Protein AF-0000000082583769 (afdb_homodimer)

Solvent-accessible surface area (backbone atoms only — not comparable to full-atom values): 10609 Å² total; per-residue (Å²): 116,65,61,57,50,49,48,50,45,49,51,47,48,51,44,46,49,42,30,69,73,71,47,81,57,63,68,52,51,56,50,47,49,48,48,44,57,62,54,60,38,69,57,45,39,48,48,20,24,52,54,12,24,57,55,8,22,55,48,17,25,48,55,26,45,52,43,35,51,75,72,62,53,55,69,70,56,46,33,66,36,47,66,50,59,68,66,57,52,52,51,49,51,52,51,53,55,56,58,71,74,106,117,63,62,59,50,49,48,49,44,49,51,48,46,52,45,46,50,43,33,68,70,65,49,81,58,62,67,52,52,56,50,47,49,48,46,44,59,60,53,56,42,68,56,44,39,46,49,19,25,52,54,11,24,57,53,8,22,54,49,18,25,49,56,24,44,52,44,35,50,74,71,62,53,56,69,71,56,47,33,64,35,46,64,50,59,66,67,59,53,51,51,50,50,52,53,54,53,56,58,71,73,109

Secondary structure (DSSP, 8-state):
-HHHHHHHHHHHHHHHHHHHHH---HHHHHHHHHHHHHHS-HHHHHHHHHHHHHHHHHHHHHHHHHHHHHTT--HHHHHHHH---HHHHHHHHHHHHHHHH-/-HHHHHHHHHHHHHHHHHHHHH---HHHHHHHHHHHHHHS-HHHHHHHHHHHHHHHHHHHHHHHHHHHHHTT--HHHHHHHH---HHHHHHHHHHHHHHHH-

Organism: NCBI:tx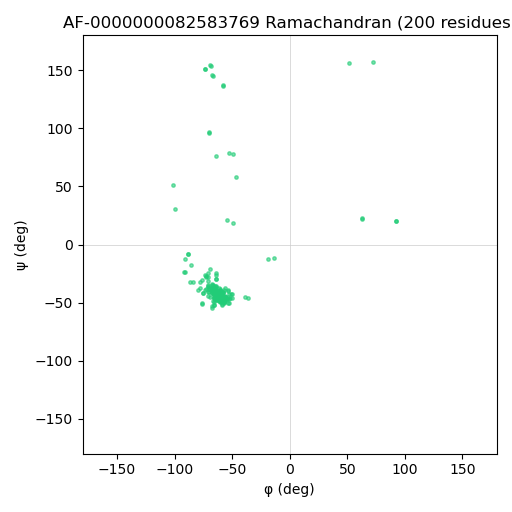id2716538

Sequence (204 aa):
MEDYDEMTSAIENINSYFLSMYGKYTDFDEEVKYMVKSFYDPKVEERGVKKGIEKGIEKGKIETAVEMIKEGEPLEKIKKYTKLDENKILELIKKIENEKVQMEDYDEMTSAIENINSYFLSMYGKYTDFDEEVKYMVKSFYDPKVEERGVKKGIEKGIEKGKIETAVEMIKEGEPLEKIKKYTKLDENKILELIKKIENEKVQ

pLDDT: mean 75.13, std 22.23, range [36.16, 98.75]

Nearest PDB structures (foldseek):
  7bhy-assembly1_A  TM=5.811E-01  e=6.451E+00  Bacillus subtilis subsp. subtilis str. 168
  4hri-assembly1_B  TM=5.910E-01  e=6.864E+00  Nostoc sp. PCC 7120 = FACHB-418
  4hri-assembly1_A  TM=5.910E-01  e=8.268E+00  Nostoc sp. PCC 7120 = FACHB-418
  5xt2-assembly5_E  TM=4.451E-01  e=7.303E+00  Bradyrhizobium japonicum
  7bhy-assembly1_A  TM=5.813E-01  e=6.344E+00  Bacillus subtilis subsp. subtilis str. 168

Foldseek 3Di:
DVVLVVQLVVLLVVVVVCCVVVHDPVVVNVVSSVVSVVVVPPVVVVVVVVVVVVVVLLVVLVVVLLVCVVVPHDLVVSCVVSVDDSVVSVVSNVVVVVVVVD/DVVLVVQLVVLQVVVVVCCVVPPDPVVVNVVSSVVSVVVPPPVVVVVVVVVVVVVVLLVVLVVVLLVCVVVPHDLVVSCVVSVDDSVVSVVSNVVVVVVVVD

Structure (mmCIF, N/CA/C/O backbone):
data_AF-0000000082583769-model_v1
#
loop_
_entity.id
_entity.type
_entity.pdbx_description
1 polymer Transposase
#
loop_
_atom_site.group_PDB
_atom_site.id
_atom_site.type_symbol
_atom_site.label_atom_id
_atom_site.label_alt_id
_atom_site.label_comp_id
_atom_site.label_asym_id
_atom_site.label_entity_id
_atom_site.label_seq_id
_atom_site.pdbx_PDB_ins_code
_atom_site.Cartn_x
_atom_site.Cartn_y
_atom_site.Cartn_z
_atom_site.occupancy
_atom_site.B_iso_or_equiv
_atom_site.auth_seq_id
_atom_site.auth_comp_id
_atom_site.auth_asym_id
_atom_site.auth_atom_id
_atom_site.pdbx_PDB_model_num
ATOM 1 N N . MET A 1 1 ? -10.031 -11.328 -9.062 1 36.97 1 MET A N 1
ATOM 2 C CA . MET A 1 1 ? -10.664 -12.555 -9.539 1 36.97 1 MET A CA 1
ATOM 3 C C . MET A 1 1 ? -10.078 -12.984 -10.875 1 36.97 1 MET A C 1
ATOM 5 O O . MET A 1 1 ? -10.086 -14.172 -11.203 1 36.97 1 MET A O 1
ATOM 9 N N . GLU A 1 2 ? -9.414 -12.031 -11.516 1 42.84 2 GLU A N 1
ATOM 10 C CA . GLU A 1 2 ? -9.047 -12.289 -12.906 1 42.84 2 GLU A CA 1
ATOM 11 C C . GLU A 1 2 ? -7.832 -13.211 -12.992 1 42.84 2 GLU A C 1
ATOM 13 O O . GLU A 1 2 ? -7.801 -14.125 -13.82 1 42.84 2 GLU A O 1
ATOM 18 N N . ASP A 1 3 ? -6.875 -12.969 -11.984 1 47.25 3 ASP A N 1
ATOM 19 C CA . ASP A 1 3 ? -5.621 -13.703 -12.078 1 47.25 3 ASP A CA 1
ATOM 20 C C . ASP A 1 3 ? -5.82 -15.18 -11.727 1 47.25 3 ASP A C 1
ATOM 22 O O . ASP A 1 3 ? -5.191 -16.062 -12.32 1 47.25 3 ASP A O 1
ATOM 26 N N . TYR A 1 4 ? -6.766 -15.359 -10.961 1 48.75 4 TYR A N 1
ATOM 27 C CA . TYR A 1 4 ? -7.137 -16.719 -10.586 1 48.75 4 TYR A CA 1
ATOM 28 C C . TYR A 1 4 ? -7.664 -17.484 -11.789 1 48.75 4 TYR A C 1
ATOM 30 O O . TYR A 1 4 ? -7.27 -18.641 -12.016 1 48.75 4 TYR A O 1
ATOM 38 N N . ASP A 1 5 ? -8.375 -16.719 -12.438 1 48.34 5 ASP A N 1
ATOM 39 C CA . ASP A 1 5 ? -9.047 -17.344 -13.578 1 48.34 5 ASP A CA 1
ATOM 40 C C . ASP A 1 5 ? -8.047 -17.688 -14.688 1 48.34 5 ASP A C 1
ATOM 42 O O . ASP A 1 5 ? -8.141 -18.75 -15.305 1 48.34 5 ASP A O 1
ATOM 46 N N . GLU A 1 6 ? -7.113 -16.844 -14.781 1 49.47 6 GLU A N 1
ATOM 47 C CA . GLU A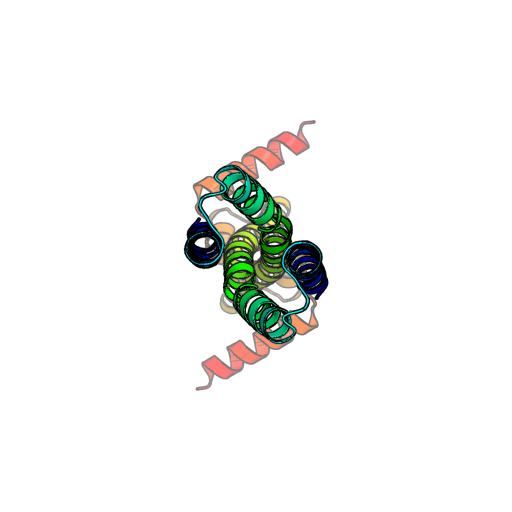 1 6 ? -6.121 -17.062 -15.828 1 49.47 6 GLU A CA 1
ATOM 48 C C . GLU A 1 6 ? -5.188 -18.219 -15.477 1 49.47 6 GLU A C 1
ATOM 50 O O . GLU A 1 6 ? -4.836 -19.031 -16.344 1 49.47 6 GLU A O 1
ATOM 55 N N . MET A 1 7 ? -4.836 -18.297 -14.281 1 54.06 7 MET A N 1
ATOM 56 C CA . MET A 1 7 ? -3.996 -19.406 -13.812 1 54.06 7 MET A CA 1
ATOM 57 C C . MET A 1 7 ? -4.73 -20.734 -13.93 1 54.06 7 MET A C 1
ATOM 59 O O . MET A 1 7 ? -4.16 -21.734 -14.383 1 54.06 7 MET A O 1
ATOM 63 N N . THR A 1 8 ? -5.871 -20.547 -13.492 1 51.12 8 THR A N 1
ATOM 64 C CA . THR A 1 8 ? -6.715 -21.734 -13.633 1 51.12 8 THR A CA 1
ATOM 65 C C . THR A 1 8 ? -6.777 -22.172 -15.094 1 51.12 8 THR A C 1
ATOM 67 O O . THR A 1 8 ? -6.66 -23.359 -15.391 1 51.12 8 THR A O 1
ATOM 70 N N . SER A 1 9 ? -6.84 -21.219 -15.812 1 52.31 9 SER A N 1
ATOM 71 C CA . SER A 1 9 ? -6.953 -21.531 -17.234 1 52.31 9 SER A CA 1
ATOM 72 C C . SER A 1 9 ? -5.656 -22.109 -17.781 1 52.31 9 SER A C 1
ATOM 74 O O . SER A 1 9 ? -5.68 -23.062 -18.578 1 52.31 9 SER A O 1
ATOM 76 N N . ALA A 1 10 ? -4.613 -21.531 -17.344 1 54.66 10 ALA A N 1
ATOM 77 C CA . ALA A 1 10 ? -3.324 -22.016 -17.828 1 54.66 10 ALA A CA 1
ATOM 78 C C . ALA A 1 10 ? -3.062 -23.453 -17.344 1 54.66 10 ALA A C 1
ATOM 80 O O . ALA A 1 10 ? -2.596 -24.297 -18.125 1 54.66 10 ALA A O 1
ATOM 81 N N . ILE A 1 11 ? -3.359 -23.688 -16.125 1 55.59 11 ILE A N 1
ATOM 82 C CA . ILE A 1 11 ? -3.203 -25.031 -15.57 1 55.59 11 ILE A CA 1
ATOM 83 C C . ILE A 1 11 ? -4.102 -26.016 -16.312 1 55.59 11 ILE A C 1
ATOM 85 O O . ILE A 1 11 ? -3.678 -27.125 -16.641 1 55.59 11 ILE A O 1
ATOM 89 N N . GLU A 1 12 ? -5.289 -25.484 -16.531 1 57.03 12 GLU A N 1
ATOM 90 C CA . GLU A 1 12 ? -6.219 -26.312 -17.312 1 57.03 12 GLU A CA 1
ATOM 91 C C . GLU A 1 12 ? -5.648 -26.656 -18.688 1 57.03 12 GLU A C 1
ATOM 93 O O . GLU A 1 12 ? -5.805 -27.781 -19.156 1 57.03 12 GLU A O 1
ATOM 98 N N . ASN A 1 13 ? -5.051 -25.656 -19.25 1 54.28 13 ASN A N 1
ATOM 99 C CA . ASN A 1 13 ? -4.473 -25.891 -20.578 1 54.28 13 ASN A CA 1
ATOM 100 C C . ASN A 1 13 ? -3.322 -26.891 -20.516 1 54.28 13 ASN A C 1
ATOM 102 O O . ASN A 1 13 ? -3.201 -27.75 -21.391 1 54.28 13 ASN A O 1
ATOM 106 N N . ILE A 1 14 ? -2.537 -26.719 -19.5 1 55.66 14 ILE A N 1
ATOM 107 C CA . ILE A 1 14 ?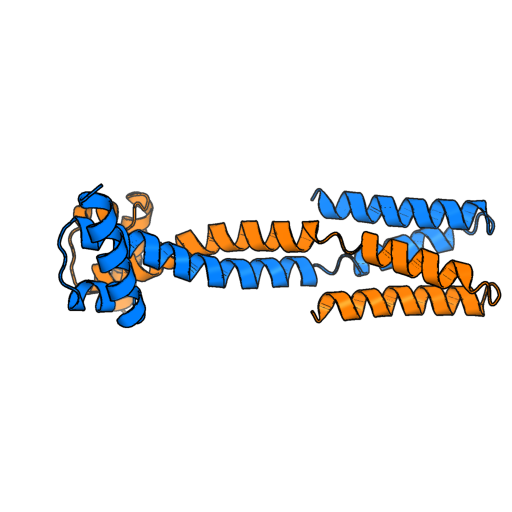 -1.43 -27.641 -19.328 1 55.66 14 ILE A CA 1
ATOM 108 C C . ILE A 1 14 ? -1.972 -29.062 -19.109 1 55.66 14 ILE A C 1
ATOM 110 O O . ILE A 1 14 ? -1.469 -30.016 -19.688 1 55.66 14 ILE A O 1
ATOM 114 N N . ASN A 1 15 ? -2.963 -29 -18.297 1 54.03 15 ASN A N 1
ATOM 115 C CA . ASN A 1 15 ? -3.639 -30.281 -18.047 1 54.03 15 ASN A CA 1
ATOM 116 C C . ASN A 1 15 ? -4.176 -30.875 -19.344 1 54.03 15 ASN A C 1
ATOM 118 O O . ASN A 1 15 ? -4.039 -32.094 -19.578 1 54.03 15 ASN A O 1
ATOM 122 N N . SER A 1 16 ? -4.922 -30.016 -20.031 1 56.03 16 SER A N 1
ATOM 123 C CA . SER A 1 16 ? -5.465 -30.469 -21.297 1 56.03 16 SER A CA 1
ATOM 124 C C . SER A 1 16 ? -4.375 -31.047 -22.203 1 56.03 16 SER A C 1
ATOM 126 O O . SER A 1 16 ? -4.586 -32.062 -22.859 1 56.03 16 SER A O 1
ATOM 128 N N . TYR A 1 17 ? -3.34 -30.344 -22.266 1 52.19 17 TYR A N 1
ATOM 129 C CA . TYR A 1 17 ? -2.221 -30.828 -23.062 1 52.19 17 TYR A CA 1
ATOM 130 C C . TYR A 1 17 ? -1.771 -32.219 -22.578 1 52.19 17 TYR A C 1
ATOM 132 O O . TYR A 1 17 ? -1.589 -33.125 -23.391 1 52.19 17 TYR A O 1
ATOM 140 N N . PHE A 1 18 ? -1.604 -32.219 -21.359 1 51.19 18 PHE A N 1
ATOM 141 C CA . PHE A 1 18 ? -1.166 -33.5 -20.781 1 51.19 18 PHE A CA 1
ATOM 142 C C . PHE A 1 18 ? -2.178 -34.594 -21.062 1 51.19 18 PHE A C 1
ATOM 144 O O . PHE A 1 18 ? -1.802 -35.719 -21.422 1 51.19 18 PHE A O 1
ATOM 151 N N . LEU A 1 19 ? -3.408 -34.25 -20.781 1 54.12 19 LEU A N 1
ATOM 152 C CA . LEU A 1 19 ? -4.469 -35.219 -21.047 1 54.12 19 LEU A CA 1
ATOM 153 C C . LEU A 1 19 ? -4.453 -35.656 -22.516 1 54.12 19 LEU A C 1
ATOM 155 O O . LEU A 1 19 ? -4.68 -36.812 -22.828 1 54.12 19 LEU A O 1
ATOM 159 N N . SER A 1 20 ? -4.352 -34.594 -23.266 1 51.97 20 SER A N 1
ATOM 160 C CA . SER A 1 20 ? -4.293 -34.906 -24.688 1 51.97 20 SER A CA 1
ATOM 161 C C . SER A 1 20 ? -3.139 -35.875 -24.984 1 51.97 20 SER A C 1
ATOM 163 O O . SER A 1 20 ? -3.27 -36.75 -25.828 1 51.97 20 SER A O 1
ATOM 165 N N . MET A 1 21 ? -2.119 -35.562 -24.422 1 47.5 21 MET A N 1
ATOM 166 C CA . MET A 1 21 ? -0.941 -36.375 -24.719 1 47.5 21 MET A CA 1
ATOM 167 C C . MET A 1 21 ? -0.999 -37.719 -23.984 1 47.5 21 MET A C 1
ATOM 169 O O . MET A 1 21 ? -0.648 -38.75 -24.547 1 47.5 21 MET A O 1
ATOM 173 N N . TYR A 1 22 ? -1.237 -37.5 -22.688 1 48.47 22 TYR A N 1
ATOM 174 C CA . TYR A 1 22 ? -1.086 -38.719 -21.891 1 48.47 22 TYR A CA 1
ATOM 175 C C . TYR A 1 22 ? -2.443 -39.344 -21.594 1 48.47 22 TYR A C 1
ATOM 177 O O . TYR A 1 22 ? -2.518 -40.5 -21.172 1 48.47 22 TYR A O 1
ATOM 185 N N . GLY A 1 23 ? -3.33 -39.375 -22.078 1 48.53 23 GLY A N 1
ATOM 186 C CA . GLY A 1 23 ? -4.652 -39.969 -22.031 1 48.53 23 GLY A CA 1
ATOM 187 C C . GLY A 1 23 ? -5.527 -39.406 -20.938 1 48.53 23 GLY A C 1
ATOM 188 O O . GLY A 1 23 ? -5.07 -38.594 -20.141 1 48.53 23 GLY A O 1
ATOM 189 N N . LYS A 1 24 ? -6.941 -39.438 -20.938 1 49.69 24 LYS A N 1
ATOM 190 C CA . LYS A 1 24 ? -8.203 -38.969 -20.375 1 49.69 24 LYS A CA 1
ATOM 191 C C . LYS A 1 24 ? -8.242 -39.188 -18.859 1 49.69 24 LYS A C 1
ATOM 193 O O . LYS A 1 24 ? -8.977 -40.062 -18.375 1 49.69 24 LYS A O 1
ATOM 198 N N . TYR A 1 25 ? -7.098 -39.344 -18.156 1 44.22 25 TYR A N 1
ATOM 199 C CA . TYR A 1 25 ? -7.5 -39.688 -16.781 1 44.22 25 TYR A CA 1
ATOM 200 C C . TYR A 1 25 ? -8.125 -38.469 -16.094 1 44.22 25 TYR A C 1
ATOM 202 O O . TYR A 1 25 ? -7.504 -37.406 -15.992 1 44.22 25 TYR A O 1
ATOM 210 N N . THR A 1 26 ? -9.445 -38.375 -16.094 1 46.16 26 THR A N 1
ATOM 211 C CA . THR A 1 26 ? -10.375 -37.406 -15.523 1 46.16 26 THR A CA 1
ATOM 212 C C . THR A 1 26 ? -9.891 -36.938 -14.148 1 46.16 26 THR A C 1
ATOM 214 O O . THR A 1 26 ? -9.977 -35.781 -13.812 1 46.16 26 THR A O 1
ATOM 217 N N . ASP A 1 27 ? -9.469 -37.969 -13.344 1 50.59 27 ASP A N 1
ATOM 218 C CA . ASP A 1 27 ? -9.133 -37.688 -11.953 1 50.59 27 ASP A CA 1
ATOM 219 C C . ASP A 1 27 ? -7.922 -36.75 -11.875 1 50.59 27 ASP A C 1
ATOM 221 O O . ASP A 1 27 ? -7.828 -35.906 -10.969 1 50.59 27 ASP A O 1
ATOM 225 N N . PHE A 1 28 ? -7.121 -36.812 -12.914 1 49.41 28 PHE A N 1
ATOM 226 C CA . PHE A 1 28 ? -5.938 -35.938 -12.953 1 49.41 28 PHE A CA 1
ATOM 227 C C . PHE A 1 28 ? -6.324 -34.469 -13.055 1 49.41 28 PHE A C 1
ATOM 229 O O . PHE A 1 28 ? -5.738 -33.625 -12.375 1 49.41 28 PHE A O 1
ATOM 236 N N . ASP A 1 29 ? -7.379 -34.312 -13.805 1 50.53 29 ASP A N 1
ATOM 237 C CA . ASP A 1 29 ? -7.832 -32.938 -13.992 1 50.53 29 ASP A CA 1
ATOM 238 C C . ASP A 1 29 ? -8.242 -32.312 -12.672 1 50.53 29 ASP A C 1
ATOM 240 O O . ASP A 1 29 ? -7.887 -31.156 -12.391 1 50.53 29 ASP A O 1
ATOM 244 N N . GLU A 1 30 ? -9.039 -33.125 -11.969 1 52.34 30 GLU A N 1
ATOM 245 C CA . GLU A 1 30 ? -9.531 -32.562 -10.703 1 52.34 30 GLU A CA 1
ATOM 246 C C . GLU A 1 30 ? -8.383 -32.312 -9.727 1 52.34 30 GLU A C 1
ATOM 248 O O . GLU A 1 30 ? -8.383 -31.328 -9 1 52.34 30 GLU A O 1
ATOM 253 N N . GLU A 1 31 ? -7.371 -33.25 -9.789 1 50.62 31 GLU A N 1
ATOM 254 C CA . GLU A 1 31 ? -6.254 -33.094 -8.859 1 50.62 31 GLU A CA 1
ATOM 255 C C . GLU A 1 31 ? -5.395 -31.891 -9.211 1 50.62 31 GLU A C 1
ATOM 257 O O . GLU A 1 31 ? -4.965 -31.156 -8.328 1 50.62 31 GLU A O 1
ATOM 262 N N . VAL A 1 32 ? -5.242 -31.734 -10.5 1 52.16 32 VAL A N 1
ATOM 263 C CA . VAL A 1 32 ? -4.484 -30.562 -10.945 1 52.16 32 VAL A CA 1
ATOM 264 C C . VAL A 1 32 ? -5.23 -29.297 -10.57 1 52.16 32 VAL A C 1
ATOM 266 O O . VAL A 1 32 ? -4.629 -28.344 -10.062 1 52.16 32 VAL A O 1
ATOM 269 N N . LYS A 1 33 ? -6.496 -29.297 -10.875 1 52.19 33 LYS A N 1
ATOM 270 C CA . LYS A 1 33 ? -7.32 -28.156 -10.508 1 52.19 33 LYS A CA 1
ATOM 271 C C . LYS A 1 33 ? -7.203 -27.844 -9.023 1 52.19 33 LYS A C 1
ATOM 273 O O . LYS A 1 33 ? -7.086 -26.672 -8.633 1 52.19 33 LYS A O 1
ATOM 278 N N . TYR A 1 34 ? -7.277 -28.938 -8.352 1 48.94 34 TYR A N 1
ATOM 279 C CA . TYR A 1 34 ? -7.176 -28.781 -6.902 1 48.94 34 TYR A CA 1
ATOM 280 C C . TYR A 1 34 ? -5.809 -28.234 -6.512 1 48.94 34 TYR A C 1
ATOM 282 O O . TYR A 1 34 ? -5.703 -27.359 -5.648 1 48.94 34 TYR A O 1
ATOM 290 N N . MET A 1 35 ? -4.832 -28.781 -7.18 1 50.94 35 MET A N 1
ATOM 291 C CA . MET A 1 35 ? -3.471 -28.359 -6.859 1 50.94 35 MET A CA 1
ATOM 292 C C . MET A 1 35 ? -3.26 -26.891 -7.238 1 50.94 35 MET A C 1
ATOM 294 O O . MET A 1 35 ? -2.627 -26.141 -6.496 1 50.94 35 MET A O 1
ATOM 298 N N . VAL A 1 36 ? -3.824 -26.594 -8.383 1 49.69 36 VAL A N 1
ATOM 299 C CA . VAL A 1 36 ? -3.699 -25.203 -8.828 1 49.69 36 VAL A CA 1
ATOM 300 C C . VAL A 1 36 ? -4.449 -24.281 -7.871 1 49.69 36 VAL A C 1
ATOM 302 O O . VAL A 1 36 ? -3.953 -23.203 -7.52 1 49.69 36 VAL A O 1
ATOM 305 N N . LYS A 1 37 ? -5.668 -24.719 -7.711 1 50.22 37 LYS A N 1
ATOM 306 C CA . LYS A 1 37 ? -6.453 -23.938 -6.762 1 50.22 37 LYS A CA 1
ATOM 307 C C . LYS A 1 37 ? -5.695 -23.734 -5.453 1 50.22 37 LYS A C 1
ATOM 309 O O . LYS A 1 37 ? -5.73 -22.656 -4.863 1 50.22 37 LYS A O 1
ATOM 314 N N . SER A 1 38 ? -5.195 -24.844 -5.094 1 43.97 38 SER A N 1
ATOM 315 C CA . SER A 1 38 ? -4.449 -24.766 -3.844 1 43.97 38 SER A CA 1
ATOM 316 C C . SER A 1 38 ? -3.201 -23.906 -3.998 1 43.97 38 SER A C 1
ATOM 318 O O . SER A 1 38 ? -2.67 -23.391 -3.014 1 43.97 38 SER A O 1
ATOM 320 N N . PHE A 1 39 ? -2.633 -24.031 -5.23 1 43 39 PHE A N 1
ATOM 321 C CA . PHE A 1 39 ? -1.401 -23.312 -5.547 1 43 39 PHE A CA 1
ATOM 322 C C . PHE A 1 39 ? -1.64 -21.812 -5.582 1 43 39 PHE A C 1
ATOM 324 O O . PHE A 1 39 ? -0.742 -21.016 -5.266 1 43 39 PHE A O 1
ATOM 331 N N . TYR A 1 40 ? -2.779 -21.438 -6.352 1 49.22 40 TYR A N 1
ATOM 332 C CA . TYR A 1 40 ? -3.088 -20.016 -6.305 1 49.22 40 TYR A CA 1
ATOM 333 C C . TYR A 1 40 ? -3.045 -19.5 -4.871 1 49.22 40 TYR A C 1
ATOM 335 O O . TYR A 1 40 ? -3.922 -19.812 -4.062 1 49.22 40 TYR A O 1
ATOM 343 N N . ASP A 1 41 ? -1.875 -19.703 -4.289 1 48.34 41 ASP A N 1
ATOM 344 C CA . ASP A 1 41 ? -1.688 -19.453 -2.863 1 48.34 41 ASP A CA 1
ATOM 345 C C . ASP A 1 41 ? -2.148 -18.047 -2.482 1 48.34 41 ASP A C 1
ATOM 347 O O . ASP A 1 41 ? -1.58 -17.062 -2.943 1 48.34 41 ASP A O 1
ATOM 351 N N . PRO A 1 42 ? -3.506 -17.875 -2.336 1 57.44 42 PRO A N 1
ATOM 352 C CA . PRO A 1 42 ? -3.99 -16.719 -1.591 1 57.44 42 PRO A CA 1
ATOM 353 C C . PRO A 1 42 ? -2.891 -16.031 -0.787 1 57.44 42 PRO A C 1
ATOM 355 O O . PRO A 1 42 ? -2.939 -14.812 -0.579 1 57.44 42 PRO A O 1
ATOM 358 N N . LYS A 1 43 ? -1.779 -16.766 -0.737 1 61.41 43 LYS A N 1
ATOM 359 C CA . LYS A 1 43 ? -0.722 -16.234 0.121 1 61.41 43 LYS A CA 1
ATOM 360 C C . LYS A 1 43 ? 0.155 -15.234 -0.635 1 61.41 43 LYS A C 1
ATOM 362 O O . LYS A 1 43 ? 0.689 -14.297 -0.042 1 61.41 43 LYS A O 1
ATOM 367 N N . VAL A 1 44 ? 0.317 -15.492 -1.975 1 62.38 44 VAL A N 1
ATOM 368 C CA . VAL A 1 44 ? 1.118 -14.57 -2.781 1 62.38 44 VAL A CA 1
ATOM 369 C C . VAL A 1 44 ? 0.414 -13.227 -2.885 1 62.38 44 VAL A C 1
ATOM 371 O O . VAL A 1 44 ? 1.046 -12.172 -2.742 1 62.38 44 VAL A O 1
ATOM 374 N N . GLU A 1 45 ? -0.805 -13.297 -3.33 1 70.69 45 GLU A N 1
ATOM 375 C CA . GLU A 1 45 ? -1.576 -12.055 -3.344 1 70.69 45 GLU A CA 1
ATOM 376 C C . GLU A 1 45 ? -1.526 -11.359 -1.986 1 70.69 45 GLU A C 1
ATOM 378 O O . GLU A 1 45 ? -1.338 -10.141 -1.913 1 70.69 45 GLU A O 1
ATOM 383 N N . GLU A 1 46 ? -1.644 -12.07 -0.975 1 77.56 46 GLU A N 1
ATOM 384 C CA . GLU A 1 46 ? -1.623 -11.523 0.378 1 77.56 46 GLU A CA 1
ATOM 385 C C . GLU A 1 46 ? -0.287 -10.852 0.68 1 77.56 46 GLU A C 1
ATOM 387 O O . GLU A 1 46 ? -0.251 -9.766 1.271 1 77.56 46 GLU A O 1
ATOM 392 N N . ARG A 1 47 ? 0.75 -11.531 0.293 1 77.81 47 ARG A N 1
ATOM 393 C CA . ARG A 1 47 ? 2.074 -10.945 0.48 1 77.81 47 ARG A CA 1
ATOM 394 C C . ARG A 1 47 ? 2.209 -9.633 -0.293 1 77.81 47 ARG A C 1
ATOM 396 O O . ARG A 1 47 ? 2.744 -8.648 0.226 1 77.81 47 ARG A O 1
ATOM 403 N N . GLY A 1 48 ? 1.843 -9.711 -1.516 1 81.06 48 GLY A N 1
ATOM 404 C CA . GLY A 1 48 ? 1.826 -8.492 -2.303 1 81.06 48 GLY A CA 1
ATOM 405 C C . GLY A 1 48 ? 1.036 -7.371 -1.652 1 81.06 48 GLY A C 1
ATOM 406 O O . GLY A 1 48 ? 1.497 -6.227 -1.598 1 81.06 48 GLY A O 1
ATOM 407 N N . VAL A 1 49 ? -0.137 -7.715 -1.275 1 87.06 49 VAL A N 1
ATOM 408 C CA . VAL A 1 49 ? -0.988 -6.746 -0.599 1 87.06 49 VAL A CA 1
ATOM 409 C C . VAL A 1 49 ? -0.254 -6.164 0.609 1 87.06 49 VAL A C 1
ATOM 411 O O . VAL A 1 49 ? -0.233 -4.949 0.806 1 87.06 49 VAL A O 1
ATOM 414 N N . LYS A 1 50 ? 0.365 -6.965 1.434 1 90.5 50 LYS A N 1
ATOM 415 C CA . LYS A 1 50 ? 1.083 -6.512 2.621 1 90.5 50 LYS A CA 1
ATOM 416 C C . LYS A 1 50 ? 2.219 -5.562 2.248 1 90.5 50 LYS A C 1
ATOM 418 O O . LYS A 1 50 ? 2.363 -4.492 2.844 1 90.5 50 LYS A O 1
ATOM 423 N N . LYS A 1 51 ? 2.982 -5.996 1.285 1 89 51 LYS A N 1
ATOM 424 C CA . LYS A 1 51 ? 4.051 -5.137 0.784 1 89 51 LYS A CA 1
ATOM 425 C C . LYS A 1 51 ? 3.49 -3.809 0.279 1 89 51 LYS A C 1
ATOM 427 O O . LYS A 1 51 ? 4.055 -2.746 0.555 1 89 51 LYS A O 1
ATOM 432 N N . GLY A 1 52 ? 2.486 -3.887 -0.46 1 93.44 52 GLY A N 1
ATOM 433 C CA . GLY A 1 52 ? 1.83 -2.697 -0.981 1 93.44 52 GLY A CA 1
ATOM 434 C C . GLY A 1 52 ? 1.339 -1.762 0.107 1 93.44 52 GLY A C 1
ATOM 435 O O . GLY A 1 52 ? 1.484 -0.542 -0.003 1 93.44 52 GLY A O 1
ATOM 436 N N . ILE A 1 53 ? 0.769 -2.326 1.066 1 95.56 53 ILE A N 1
ATOM 437 C CA . ILE A 1 53 ? 0.263 -1.529 2.18 1 95.56 53 ILE A CA 1
ATOM 438 C C . ILE A 1 53 ? 1.409 -0.752 2.82 1 95.56 53 ILE A C 1
ATOM 440 O O . ILE A 1 53 ? 1.293 0.451 3.064 1 95.56 53 ILE A O 1
ATOM 444 N N . GLU A 1 54 ? 2.529 -1.379 3.09 1 94.88 54 GLU A N 1
ATOM 445 C CA . GLU A 1 54 ? 3.68 -0.718 3.699 1 94.88 54 GLU A CA 1
ATOM 446 C C . GLU A 1 54 ? 4.18 0.433 2.832 1 94.88 54 GLU A C 1
ATOM 448 O O . GLU A 1 54 ? 4.402 1.54 3.326 1 94.88 54 GLU A O 1
ATOM 453 N N . LYS A 1 55 ? 4.297 0.128 1.628 1 94.5 55 LYS A N 1
ATOM 454 C CA . LYS A 1 55 ? 4.711 1.165 0.688 1 94.5 55 LYS A CA 1
ATOM 455 C C . LYS A 1 55 ? 3.689 2.297 0.632 1 94.5 55 LYS A C 1
ATOM 457 O O . LYS A 1 55 ? 4.059 3.473 0.585 1 94.5 55 LYS A O 1
ATOM 462 N N . GLY A 1 56 ? 2.461 1.957 0.637 1 96.75 56 GLY A N 1
ATOM 463 C CA . GLY A 1 56 ? 1.375 2.922 0.574 1 96.75 56 GLY A CA 1
ATOM 464 C C . GLY A 1 56 ? 1.321 3.84 1.781 1 96.75 56 GLY A C 1
ATOM 465 O O . GLY A 1 56 ? 1.062 5.035 1.646 1 96.75 56 GLY A O 1
ATOM 466 N N . ILE A 1 57 ? 1.52 3.262 2.879 1 97.06 57 ILE A N 1
ATOM 467 C CA . ILE A 1 57 ? 1.52 4.059 4.102 1 97.06 57 ILE A CA 1
ATOM 468 C C . ILE A 1 57 ? 2.57 5.16 3.998 1 97.06 57 ILE A C 1
ATOM 470 O O . ILE A 1 57 ? 2.277 6.332 4.25 1 97.06 57 ILE A O 1
ATOM 474 N N . GLU A 1 58 ? 3.758 4.789 3.619 1 96.88 58 GLU A N 1
ATOM 475 C CA . GLU A 1 58 ? 4.812 5.785 3.467 1 96.88 58 GLU A CA 1
ATOM 476 C C . GLU A 1 58 ? 4.438 6.836 2.426 1 96.88 58 GLU A C 1
ATOM 478 O O . GLU A 1 58 ? 4.637 8.031 2.641 1 96.88 58 GLU A O 1
ATOM 483 N N . LYS A 1 59 ? 3.869 6.395 1.37 1 97.12 59 LYS A N 1
ATOM 484 C CA . LYS A 1 59 ? 3.451 7.312 0.315 1 97.12 59 LYS A CA 1
ATOM 485 C C . LYS A 1 59 ? 2.385 8.281 0.819 1 97.12 59 LYS A C 1
ATOM 487 O O . LYS A 1 59 ? 2.424 9.477 0.509 1 97.12 59 LYS A O 1
ATOM 492 N N . GLY A 1 60 ? 1.402 7.832 1.576 1 97.81 60 GLY A N 1
ATOM 493 C CA . GLY A 1 60 ? 0.385 8.688 2.164 1 97.81 60 GLY A CA 1
ATOM 494 C C . GLY A 1 60 ? 0.958 9.75 3.084 1 97.81 60 GLY A C 1
ATOM 495 O O . GLY A 1 60 ? 0.541 10.914 3.039 1 97.81 60 GLY A O 1
ATOM 496 N N . LYS A 1 61 ? 1.899 9.328 3.861 1 98.38 61 LYS A N 1
ATOM 497 C CA . LYS A 1 61 ? 2.566 10.273 4.758 1 98.38 61 LYS A CA 1
ATOM 498 C C . LYS A 1 61 ? 3.344 11.32 3.975 1 98.38 61 LYS A C 1
ATOM 500 O O . LYS A 1 61 ? 3.342 12.5 4.336 1 98.38 61 LYS A O 1
ATOM 505 N N . ILE A 1 62 ? 3.959 10.859 2.912 1 98.38 62 ILE A N 1
ATOM 506 C CA . ILE A 1 62 ? 4.723 11.766 2.064 1 98.38 62 ILE A CA 1
ATOM 507 C C . ILE A 1 62 ? 3.779 12.766 1.395 1 98.38 62 ILE A C 1
ATOM 509 O O . ILE A 1 62 ? 4.055 13.969 1.363 1 98.38 62 ILE A O 1
ATOM 513 N N . GLU A 1 63 ? 2.688 12.281 0.86 1 98 63 GLU A N 1
ATOM 514 C CA . GLU A 1 63 ? 1.718 13.172 0.221 1 98 63 GLU A CA 1
ATOM 515 C C . GLU A 1 63 ? 1.218 14.234 1.193 1 98 63 GLU A C 1
ATOM 517 O O . GLU A 1 63 ? 1.091 15.406 0.828 1 98 63 GLU A O 1
ATOM 522 N N . THR A 1 64 ? 0.963 13.867 2.436 1 98.75 64 THR A N 1
ATOM 523 C CA . THR A 1 64 ? 0.515 14.812 3.453 1 98.75 64 THR A CA 1
ATOM 524 C C . THR A 1 64 ? 1.622 15.805 3.795 1 98.75 64 THR A C 1
ATOM 526 O O . THR A 1 64 ? 1.372 17.016 3.9 1 98.75 64 THR A O 1
ATOM 529 N N . ALA A 1 65 ? 2.826 15.305 3.9 1 98.5 65 ALA A N 1
ATOM 530 C CA . ALA A 1 65 ? 3.977 16.156 4.195 1 98.5 65 ALA A CA 1
ATOM 531 C C . ALA A 1 65 ? 4.16 17.219 3.119 1 98.5 65 ALA A C 1
ATOM 533 O O . ALA A 1 65 ? 4.426 18.391 3.428 1 98.5 65 ALA A O 1
ATOM 534 N N . VAL A 1 66 ? 3.967 16.844 1.901 1 98.31 66 VAL A N 1
ATOM 535 C CA . VAL A 1 66 ? 4.148 17.75 0.773 1 98.31 66 VAL A CA 1
ATOM 536 C C . VAL A 1 66 ? 3.156 18.906 0.873 1 98.31 66 VAL A C 1
ATOM 538 O O . VAL A 1 66 ? 3.523 20.062 0.687 1 98.31 66 VAL A O 1
ATOM 541 N N . GLU A 1 67 ? 1.923 18.609 1.245 1 97.62 67 GLU A N 1
ATOM 542 C CA . GLU A 1 67 ? 0.923 19.656 1.415 1 97.62 67 GLU A CA 1
ATOM 543 C C . GLU A 1 67 ? 1.295 20.594 2.562 1 97.62 67 GLU A C 1
ATOM 545 O O . GLU A 1 67 ? 1.155 21.812 2.445 1 97.62 67 GLU A O 1
ATOM 550 N N . MET A 1 68 ? 1.808 20.031 3.582 1 98.12 68 MET A N 1
ATOM 551 C CA . MET A 1 68 ? 2.186 20.828 4.742 1 98.12 68 MET A CA 1
ATOM 552 C C . MET A 1 68 ? 3.363 21.75 4.414 1 98.12 68 MET A C 1
ATOM 554 O O . MET A 1 68 ? 3.396 22.891 4.844 1 98.12 68 MET A O 1
ATOM 558 N N . ILE A 1 69 ? 4.281 21.266 3.619 1 97.81 69 ILE A N 1
ATOM 559 C CA . ILE A 1 69 ? 5.445 22.047 3.217 1 97.81 69 ILE A CA 1
ATOM 560 C C . ILE A 1 69 ? 5.004 23.219 2.359 1 97.81 69 ILE A C 1
ATOM 562 O O . ILE A 1 69 ? 5.434 24.359 2.584 1 97.81 69 ILE A O 1
ATOM 566 N N . LYS A 1 70 ? 4.133 22.922 1.524 1 96.75 70 LYS A N 1
ATOM 567 C CA . LYS A 1 70 ? 3.641 23.969 0.629 1 96.75 70 LYS A CA 1
ATOM 568 C C . LYS A 1 70 ? 2.92 25.062 1.408 1 96.75 70 LYS A C 1
ATOM 570 O O . LYS A 1 70 ? 2.947 26.234 1.015 1 96.75 70 LYS A O 1
ATOM 575 N N . GLU A 1 71 ? 2.35 24.641 2.488 1 96 71 GLU A N 1
ATOM 576 C CA . GLU A 1 71 ? 1.595 25.578 3.314 1 96 71 GLU A CA 1
ATOM 577 C C . GLU A 1 71 ? 2.498 26.266 4.336 1 96 71 GLU A C 1
ATOM 579 O O . GLU A 1 71 ? 2.033 27.094 5.133 1 96 71 GLU A O 1
ATOM 584 N N . GLY A 1 72 ? 3.695 25.797 4.414 1 96.44 72 GLY A N 1
ATOM 585 C CA . GLY A 1 72 ? 4.664 26.516 5.227 1 96.44 72 GLY A CA 1
ATOM 586 C C . GLY A 1 72 ? 4.734 26.016 6.652 1 96.44 72 GLY A C 1
ATOM 587 O O . GLY A 1 72 ? 5.137 26.75 7.559 1 96.44 72 GLY A O 1
ATOM 588 N N . GLU A 1 73 ? 4.277 24.859 6.805 1 97.12 73 GLU A N 1
ATOM 589 C CA . GLU A 1 73 ? 4.387 24.297 8.148 1 97.12 73 GLU A CA 1
ATOM 590 C C . GLU A 1 73 ? 5.844 24.047 8.523 1 97.12 73 GLU A C 1
ATOM 592 O O . GLU A 1 73 ? 6.645 23.625 7.695 1 97.12 73 GLU A O 1
ATOM 597 N N . PRO A 1 74 ? 6.148 24.25 9.844 1 96.94 74 PRO A N 1
ATOM 598 C CA . PRO A 1 74 ? 7.531 24.031 10.273 1 96.94 74 PRO A CA 1
ATOM 599 C C . PRO A 1 74 ? 7.93 22.562 10.234 1 96.94 74 PRO A C 1
ATOM 601 O O . PRO A 1 74 ? 7.082 21.688 10.445 1 96.94 74 PRO A O 1
ATOM 604 N N . LEU A 1 75 ? 9.242 22.25 10.094 1 97.56 75 LEU A N 1
ATOM 605 C CA . LEU A 1 75 ? 9.82 20.922 9.969 1 97.56 75 LEU A CA 1
ATOM 606 C C . LEU A 1 75 ? 9.43 20.047 11.156 1 97.56 75 LEU A C 1
ATOM 608 O O . LEU A 1 75 ? 9.055 18.891 10.984 1 97.56 75 LEU A O 1
ATOM 612 N N . GLU A 1 76 ? 9.516 20.609 12.336 1 97.44 76 GLU A N 1
ATOM 613 C CA . GLU A 1 76 ? 9.234 19.859 13.555 1 97.44 76 GLU A CA 1
ATOM 614 C C . GLU A 1 76 ? 7.797 19.359 13.586 1 97.44 76 GLU A C 1
ATOM 616 O O . GLU A 1 76 ? 7.531 18.234 14.031 1 97.44 76 GLU A O 1
ATOM 621 N N . LYS A 1 77 ? 6.934 20.141 13.102 1 97.38 77 LYS A N 1
ATOM 622 C CA . LYS A 1 77 ? 5.52 19.781 13.055 1 97.38 77 LYS A CA 1
ATOM 623 C C . LYS A 1 77 ? 5.266 18.688 12.023 1 97.38 77 LYS A C 1
ATOM 625 O O . LYS A 1 77 ? 4.539 17.734 12.297 1 97.38 77 LYS A O 1
ATOM 630 N N . ILE A 1 78 ? 5.828 18.828 10.922 1 98.56 78 ILE A N 1
ATOM 631 C CA . ILE A 1 78 ? 5.695 17.844 9.859 1 98.56 78 ILE A CA 1
ATOM 632 C C 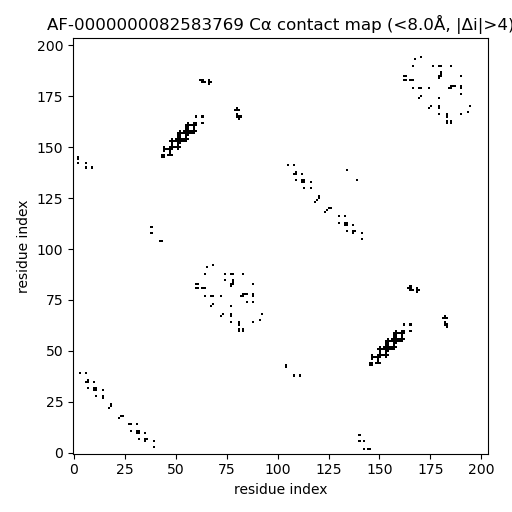. ILE A 1 78 ? 6.223 16.5 10.344 1 98.56 78 ILE A C 1
ATOM 634 O O . ILE A 1 78 ? 5.574 15.461 10.148 1 98.56 78 ILE A O 1
ATOM 638 N N . LYS A 1 79 ? 7.363 16.516 10.961 1 98.5 79 LYS A N 1
ATOM 639 C CA . LYS A 1 79 ? 7.961 15.297 11.5 1 98.5 79 LYS A CA 1
ATOM 640 C C . LYS A 1 79 ? 7.059 14.664 12.555 1 98.5 79 LYS A C 1
ATOM 642 O O . LYS A 1 79 ? 6.863 13.445 12.555 1 98.5 79 LYS A O 1
ATOM 647 N N . LYS A 1 80 ? 6.531 15.5 13.359 1 97.88 80 LYS A N 1
ATOM 648 C CA . LYS A 1 80 ? 5.684 15.031 14.453 1 97.88 80 LYS A CA 1
ATOM 649 C C . LYS A 1 80 ? 4.434 14.336 13.914 1 97.88 80 LYS A C 1
ATOM 651 O O . LYS A 1 80 ? 4.055 13.266 14.398 1 97.88 80 LYS A O 1
ATOM 656 N N . TYR A 1 81 ? 3.779 14.953 12.977 1 98.38 81 TYR A N 1
ATOM 657 C CA . TYR A 1 81 ? 2.502 14.445 12.492 1 98.38 81 TYR A CA 1
ATOM 658 C C . TYR A 1 81 ? 2.705 13.234 11.586 1 98.38 81 TYR A C 1
ATOM 660 O O . TYR A 1 81 ? 1.961 12.25 11.672 1 98.38 81 TYR A O 1
ATOM 668 N N . THR A 1 82 ? 3.711 13.289 10.703 1 98.56 82 THR A N 1
ATOM 669 C CA . THR A 1 82 ? 3.865 12.266 9.68 1 98.56 82 THR A CA 1
ATOM 670 C C . THR A 1 82 ? 4.766 11.141 10.172 1 98.56 82 THR A C 1
ATOM 672 O O . THR A 1 82 ? 4.758 10.039 9.617 1 98.56 82 THR A O 1
ATOM 675 N N . LYS A 1 83 ? 5.613 11.391 11.109 1 97.75 83 LYS A N 1
ATOM 676 C CA . LYS A 1 83 ? 6.59 10.461 11.672 1 97.75 83 LYS A CA 1
ATOM 677 C C . LYS A 1 83 ? 7.598 10.023 10.609 1 97.75 83 LYS A C 1
ATOM 679 O O . LYS A 1 83 ? 8.219 8.961 10.734 1 97.75 83 LYS A O 1
ATOM 684 N N . LEU A 1 84 ? 7.703 10.812 9.617 1 97.94 84 LEU A N 1
ATOM 685 C CA . LEU A 1 84 ? 8.734 10.578 8.609 1 97.94 84 LEU A CA 1
ATOM 686 C C . LEU A 1 84 ? 10.109 10.938 9.156 1 97.94 84 LEU A C 1
ATOM 688 O O . LEU A 1 84 ? 10.234 11.789 10.039 1 97.94 84 LEU A O 1
ATOM 692 N N . ASP A 1 85 ? 11.141 10.203 8.586 1 97.19 85 ASP A N 1
ATOM 693 C CA . ASP A 1 85 ? 12.531 10.555 8.883 1 97.19 85 ASP A CA 1
ATOM 694 C C . ASP A 1 85 ? 12.828 12 8.492 1 97.19 85 ASP A C 1
ATOM 696 O O . ASP A 1 85 ? 12.406 12.461 7.43 1 97.19 85 ASP A O 1
ATOM 700 N N . GLU A 1 86 ? 13.531 12.672 9.367 1 97.62 86 GLU A N 1
ATOM 701 C CA . GLU A 1 86 ? 13.867 14.078 9.148 1 97.62 86 GLU A CA 1
ATOM 702 C C . GLU A 1 86 ? 14.555 14.281 7.801 1 97.62 86 GLU A C 1
ATOM 704 O O . GLU A 1 86 ? 14.273 15.242 7.09 1 97.62 86 GLU A O 1
ATOM 709 N N . ASN A 1 87 ? 15.422 13.328 7.477 1 97.5 87 ASN A N 1
ATOM 710 C CA . ASN A 1 87 ? 16.156 13.445 6.215 1 97.5 87 ASN A CA 1
ATOM 711 C C . ASN A 1 87 ? 15.211 13.359 5.016 1 97.5 87 ASN A C 1
ATOM 713 O O . ASN A 1 87 ? 15.391 14.07 4.027 1 97.5 87 ASN A O 1
ATOM 717 N N . LYS A 1 88 ? 14.344 12.633 5.117 1 97.38 88 LYS A N 1
ATOM 718 C CA . LYS A 1 88 ? 13.367 12.492 4.043 1 97.38 88 LYS A CA 1
ATOM 719 C C . LYS A 1 88 ? 12.562 13.773 3.852 1 97.38 88 LYS A C 1
ATOM 721 O O . LYS A 1 88 ? 12.328 14.195 2.721 1 97.38 88 LYS A O 1
ATOM 726 N N . ILE A 1 89 ? 12.188 14.445 4.93 1 98.31 89 ILE A N 1
ATOM 727 C CA . ILE A 1 89 ? 11.43 15.695 4.863 1 98.31 89 ILE A CA 1
ATOM 728 C C . ILE A 1 89 ? 12.289 16.781 4.234 1 98.31 89 ILE A C 1
ATOM 730 O O . ILE A 1 89 ? 11.82 17.547 3.385 1 98.31 89 ILE A O 1
ATOM 734 N N . LEU A 1 90 ? 13.508 16.734 4.621 1 97.62 90 LEU A N 1
ATOM 735 C CA . LEU A 1 90 ? 14.43 17.734 4.078 1 97.62 90 LEU A CA 1
ATOM 736 C C . LEU A 1 90 ? 14.617 17.547 2.578 1 97.62 90 LEU A C 1
ATOM 738 O O . LEU A 1 90 ? 14.703 18.531 1.831 1 97.62 90 LEU A O 1
ATOM 742 N N . GLU A 1 91 ? 14.711 16.344 2.205 1 97.56 91 GLU A N 1
ATOM 743 C CA . GLU A 1 91 ? 14.812 16.062 0.779 1 97.56 91 GLU A CA 1
ATOM 744 C C . GLU A 1 91 ? 13.578 16.562 0.028 1 97.56 91 GLU A C 1
ATOM 746 O O . GLU A 1 91 ? 13.695 17.078 -1.083 1 97.56 91 GLU A O 1
ATOM 751 N N . LEU A 1 92 ? 12.445 16.406 0.584 1 97 92 LEU A N 1
ATOM 752 C CA . LEU A 1 92 ? 11.195 16.875 -0.018 1 97 92 LEU A CA 1
ATOM 753 C C . LEU A 1 92 ? 11.172 18.391 -0.144 1 97 92 LEU A C 1
ATOM 755 O O . LEU A 1 92 ? 10.734 18.922 -1.164 1 97 92 LEU A O 1
ATOM 759 N N . ILE A 1 93 ? 11.633 19 0.884 1 97 93 ILE A N 1
ATOM 760 C CA . ILE A 1 93 ? 11.688 20.453 0.878 1 97 93 ILE A CA 1
ATOM 761 C C . ILE A 1 93 ? 12.57 20.938 -0.269 1 97 93 ILE A C 1
ATOM 763 O O . ILE A 1 93 ? 12.188 21.844 -1.019 1 97 93 ILE A O 1
ATOM 767 N N . LYS A 1 94 ? 13.68 20.266 -0.39 1 95.94 94 LYS A N 1
ATOM 768 C CA . LYS A 1 94 ? 14.609 20.641 -1.45 1 95.94 94 LYS A CA 1
ATOM 769 C C . LYS A 1 94 ? 13.992 20.422 -2.828 1 95.94 94 LYS A C 1
ATOM 771 O O . LYS A 1 94 ? 14.164 21.25 -3.727 1 95.94 94 LYS A O 1
ATOM 776 N N . LYS A 1 95 ? 13.375 19.422 -2.949 1 95.31 95 LYS A N 1
ATOM 777 C CA . LYS A 1 95 ? 12.742 19.094 -4.223 1 95.31 95 LYS A CA 1
ATOM 778 C C . LYS A 1 95 ? 11.688 20.125 -4.598 1 95.31 95 LYS A C 1
ATOM 780 O O . LYS A 1 95 ? 11.602 20.547 -5.754 1 95.31 95 LYS A O 1
ATOM 785 N N . ILE A 1 96 ? 10.914 20.547 -3.627 1 93.31 96 ILE A N 1
ATOM 786 C CA . ILE A 1 96 ? 9.82 21.484 -3.844 1 93.31 96 ILE A CA 1
ATOM 787 C C . ILE A 1 96 ? 10.383 22.875 -4.152 1 93.31 96 ILE A C 1
ATOM 789 O O . ILE A 1 96 ? 9.859 23.594 -5.012 1 93.31 96 ILE A O 1
ATOM 793 N N . GLU A 1 97 ? 11.438 23.141 -3.486 1 91.31 97 GLU A N 1
ATOM 794 C CA . GLU A 1 97 ? 12.078 24.422 -3.727 1 91.31 97 GLU A CA 1
ATOM 795 C C . GLU A 1 97 ? 12.672 24.484 -5.129 1 91.31 97 GLU A C 1
ATOM 797 O O . GLU A 1 97 ? 12.602 25.531 -5.793 1 91.31 97 GLU A O 1
ATOM 802 N N . ASN A 1 98 ? 13.148 23.359 -5.609 1 90.69 98 ASN A N 1
ATOM 803 C CA . ASN A 1 98 ? 13.727 23.312 -6.949 1 90.69 98 ASN A CA 1
ATOM 804 C C . ASN A 1 98 ? 12.656 23.391 -8.031 1 90.69 98 ASN A C 1
ATOM 806 O O . ASN A 1 98 ? 12.914 23.875 -9.133 1 90.69 98 ASN A O 1
ATOM 810 N N . GLU A 1 99 ? 11.57 23 -7.703 1 84.62 99 GLU A N 1
ATOM 811 C CA . GLU A 1 99 ? 10.469 23.047 -8.664 1 84.62 99 GLU A CA 1
ATOM 812 C C . GLU A 1 99 ? 9.906 24.469 -8.781 1 84.62 99 GLU A C 1
ATOM 814 O O . GLU A 1 99 ? 9.344 24.828 -9.82 1 84.62 99 GLU A O 1
ATOM 819 N N . LYS A 1 100 ? 9.938 25.219 -7.703 1 77.56 100 LYS A N 1
ATOM 820 C CA . LYS A 1 100 ? 9.461 26.609 -7.734 1 77.56 100 LYS A CA 1
ATOM 821 C C . LYS A 1 100 ? 10.391 27.484 -8.555 1 77.56 100 LYS A C 1
ATOM 823 O O . LYS A 1 100 ? 9.961 28.5 -9.109 1 77.56 100 LYS A O 1
ATOM 828 N N . VAL A 1 101 ? 11.664 27.188 -8.836 1 73 101 VAL A N 1
ATOM 829 C CA . VAL A 1 101 ? 12.617 28.016 -9.578 1 73 101 VAL A CA 1
ATOM 830 C C . VAL A 1 101 ? 12.562 27.672 -11.062 1 73 101 VAL A C 1
ATOM 832 O O . VAL A 1 101 ? 12.852 28.516 -11.914 1 73 101 VAL A O 1
ATOM 835 N N . GLN A 1 102 ? 11.945 26.625 -11.461 1 63.34 102 GLN A N 1
ATOM 836 C CA . GLN A 1 102 ? 11.828 26.344 -12.883 1 63.34 102 GLN A CA 1
ATOM 837 C C . GLN A 1 102 ? 10.523 26.891 -13.445 1 63.34 102 GLN A C 1
ATOM 839 O O . GLN A 1 102 ? 10.492 27.406 -14.57 1 63.34 102 GLN A O 1
ATOM 844 N N . MET B 1 1 ? 10.172 -13.344 -2.477 1 36.16 1 MET B N 1
ATOM 845 C CA . MET B 1 1 ? 10.945 -14.359 -3.186 1 36.16 1 MET B CA 1
ATOM 846 C C . MET B 1 1 ? 10.508 -15.758 -2.766 1 36.16 1 MET B C 1
ATOM 848 O O . MET B 1 1 ? 10.68 -16.719 -3.521 1 36.16 1 MET B O 1
ATOM 852 N N . GLU B 1 2 ? 9.797 -15.773 -1.648 1 42.81 2 GLU B N 1
ATOM 853 C CA . GLU B 1 2 ? 9.602 -17.078 -1.035 1 42.81 2 GLU B CA 1
ATOM 854 C C . GLU B 1 2 ? 8.492 -17.859 -1.744 1 42.81 2 GLU B C 1
ATOM 856 O O . GLU B 1 2 ? 8.633 -19.062 -1.983 1 42.81 2 GLU B O 1
ATOM 861 N N . ASP B 1 3 ? 7.414 -17.047 -2.127 1 46.5 3 ASP B N 1
ATOM 862 C CA . ASP B 1 3 ? 6.258 -17.734 -2.689 1 46.5 3 ASP B CA 1
ATOM 863 C C . ASP B 1 3 ? 6.562 -18.281 -4.082 1 46.5 3 ASP B C 1
ATOM 865 O O . ASP B 1 3 ? 6.105 -19.359 -4.445 1 46.5 3 ASP B O 1
ATOM 869 N N . TYR B 1 4 ? 7.422 -17.625 -4.68 1 47.81 4 TYR B N 1
ATOM 870 C CA . TYR B 1 4 ? 7.902 -18.078 -5.98 1 47.81 4 TYR B CA 1
ATOM 871 C C . TYR B 1 4 ? 8.609 -19.422 -5.867 1 47.81 4 TYR B C 1
ATOM 873 O O . TYR B 1 4 ? 8.367 -20.328 -6.664 1 47.81 4 TYR B O 1
ATOM 881 N N . ASP B 1 5 ? 9.273 -19.375 -4.828 1 48.5 5 ASP B N 1
ATOM 882 C CA . ASP B 1 5 ? 10.109 -20.562 -4.617 1 48.5 5 ASP B CA 1
ATOM 883 C C . ASP B 1 5 ? 9.258 -21.781 -4.273 1 48.5 5 ASP B C 1
ATOM 885 O O . ASP B 1 5 ? 9.531 -22.891 -4.75 1 48.5 5 ASP B O 1
ATOM 889 N N . GLU B 1 6 ? 8.258 -21.484 -3.564 1 49.34 6 GLU B N 1
ATOM 890 C CA . GLU B 1 6 ? 7.398 -22.594 -3.15 1 49.34 6 GLU B CA 1
ATOM 891 C C . GLU B 1 6 ? 6.574 -23.125 -4.32 1 49.34 6 GLU B C 1
ATOM 893 O O . GLU B 1 6 ? 6.402 -24.328 -4.473 1 49.34 6 GLU B O 1
ATOM 898 N N . MET B 1 7 ? 6.148 -22.25 -5.125 1 54.19 7 MET B N 1
ATOM 899 C CA . MET B 1 7 ? 5.402 -22.625 -6.316 1 54.19 7 MET B CA 1
ATOM 900 C C . MET B 1 7 ? 6.293 -23.406 -7.285 1 54.19 7 MET B C 1
ATOM 902 O O . MET B 1 7 ? 5.879 -24.422 -7.836 1 54.19 7 MET B O 1
ATOM 906 N N . THR B 1 8 ? 7.336 -22.797 -7.363 1 51.38 8 THR B N 1
ATOM 907 C CA . THR B 1 8 ? 8.32 -23.484 -8.188 1 51.38 8 THR B CA 1
ATOM 908 C C . THR B 1 8 ? 8.57 -24.891 -7.664 1 51.38 8 THR B C 1
ATOM 910 O O . THR B 1 8 ? 8.625 -25.844 -8.438 1 51.38 8 THR B O 1
ATOM 913 N N . SER B 1 9 ? 8.555 -24.891 -6.465 1 52.59 9 SER B N 1
ATOM 914 C CA . SER B 1 9 ? 8.828 -26.188 -5.855 1 52.59 9 SER B CA 1
ATOM 915 C C . SER B 1 9 ? 7.66 -27.141 -6.055 1 52.59 9 SER B C 1
ATOM 917 O O . SER B 1 9 ? 7.867 -28.328 -6.336 1 52.59 9 SER B O 1
ATOM 919 N N . ALA B 1 10 ? 6.527 -26.578 -5.898 1 54.69 10 ALA B N 1
ATOM 920 C CA . ALA B 1 10 ? 5.352 -27.422 -6.062 1 54.69 10 ALA B CA 1
ATOM 921 C C . ALA B 1 10 ? 5.23 -27.922 -7.5 1 54.69 10 ALA B C 1
ATOM 923 O O . ALA B 1 10 ? 4.938 -29.094 -7.73 1 54.69 10 ALA B O 1
ATOM 924 N N . ILE B 1 11 ? 5.457 -27.078 -8.391 1 55.84 11 ILE B N 1
ATOM 925 C CA . ILE B 1 11 ? 5.422 -27.438 -9.805 1 55.84 11 ILE B CA 1
ATOM 926 C C . ILE B 1 11 ? 6.492 -28.5 -10.086 1 55.84 11 ILE B C 1
ATOM 928 O O . ILE B 1 11 ? 6.234 -29.469 -10.797 1 55.84 11 ILE B O 1
ATOM 932 N N . GLU B 1 12 ? 7.609 -28.203 -9.492 1 57.22 12 GLU B N 1
ATOM 933 C CA . GLU B 1 12 ? 8.695 -29.156 -9.633 1 57.22 12 GLU B CA 1
ATOM 934 C C . GLU B 1 12 ? 8.289 -30.531 -9.109 1 57.22 12 GLU B C 1
ATOM 936 O O . GLU B 1 12 ? 8.625 -31.562 -9.711 1 57.22 12 GLU B O 1
ATOM 941 N N . ASN B 1 13 ? 7.613 -30.5 -8 1 54.78 13 ASN B N 1
ATOM 942 C CA . ASN B 1 13 ? 7.18 -31.766 -7.426 1 54.78 13 ASN B CA 1
ATOM 943 C C . ASN B 1 13 ? 6.16 -32.469 -8.312 1 54.78 13 ASN B C 1
ATOM 945 O O . ASN B 1 13 ? 6.215 -33.688 -8.492 1 54.78 13 ASN B O 1
ATOM 949 N N . ILE B 1 14 ? 5.273 -31.656 -8.797 1 55.75 14 ILE B N 1
ATOM 950 C CA . ILE B 1 14 ? 4.27 -32.219 -9.695 1 55.75 14 ILE B CA 1
ATOM 951 C C . ILE B 1 14 ? 4.949 -32.781 -10.93 1 55.75 14 ILE B C 1
ATOM 953 O O . ILE B 1 14 ? 4.613 -33.906 -11.375 1 55.75 14 ILE B O 1
ATOM 957 N N . ASN B 1 15 ? 5.844 -32 -11.336 1 54.31 15 ASN B N 1
ATOM 958 C CA . ASN B 1 15 ? 6.645 -32.469 -12.469 1 54.31 15 ASN B CA 1
ATOM 959 C C . ASN B 1 15 ? 7.359 -33.781 -12.156 1 54.31 15 ASN B C 1
ATOM 961 O O . ASN B 1 15 ? 7.387 -34.688 -12.984 1 54.31 15 ASN B O 1
ATOM 965 N N . SER B 1 16 ? 8.039 -33.719 -11.023 1 55.97 16 SER B N 1
ATOM 966 C CA . SER B 1 16 ? 8.75 -34.906 -10.586 1 55.97 16 SER B CA 1
ATOM 967 C C . SER B 1 16 ? 7.816 -36.125 -10.547 1 55.97 16 SER B C 1
ATOM 969 O O . SER B 1 16 ? 8.203 -37.219 -10.953 1 55.97 16 SER B O 1
ATOM 971 N N . TYR B 1 17 ? 6.723 -35.875 -9.969 1 52.03 17 TYR B N 1
ATOM 972 C CA . TYR B 1 17 ? 5.746 -36.969 -9.93 1 52.03 17 TYR B CA 1
ATOM 973 C C . TYR B 1 17 ? 5.422 -37.469 -11.328 1 52.03 17 TYR B C 1
ATOM 975 O O . TYR B 1 17 ? 5.414 -38.688 -11.578 1 52.03 17 TYR B O 1
ATOM 983 N N . PHE B 1 18 ? 5.164 -36.531 -12.094 1 51.16 18 PHE B N 1
ATOM 984 C CA . PHE B 1 18 ? 4.832 -36.906 -13.469 1 51.16 18 PHE B CA 1
ATOM 985 C C . PHE B 1 18 ? 5.988 -37.625 -14.133 1 51.16 18 PHE B C 1
ATOM 987 O O . PHE B 1 18 ? 5.777 -38.625 -14.836 1 51.16 18 PHE B O 1
ATOM 994 N N . LEU B 1 19 ? 7.125 -37.031 -13.969 1 53.88 19 LEU B N 1
ATOM 995 C CA . LEU B 1 19 ? 8.312 -37.656 -14.539 1 53.88 19 LEU B CA 1
ATOM 996 C C . LEU B 1 19 ? 8.484 -39.062 -14.008 1 53.88 19 LEU B C 1
ATOM 998 O O . LEU B 1 19 ? 8.883 -39.969 -14.742 1 53.88 19 LEU B O 1
ATOM 1002 N N . SER B 1 20 ? 8.336 -39.062 -12.711 1 51.34 20 SER B N 1
ATOM 1003 C CA . SER B 1 20 ? 8.438 -40.406 -12.117 1 51.34 20 SER B CA 1
ATOM 1004 C C . SER B 1 20 ? 7.441 -41.375 -12.742 1 51.34 20 SER B C 1
ATOM 1006 O O . SER B 1 20 ? 7.75 -42.531 -12.938 1 51.34 20 SER B O 1
ATOM 1008 N N . MET B 1 21 ? 6.352 -40.875 -12.852 1 47.03 21 MET B N 1
ATOM 1009 C CA . MET B 1 21 ? 5.316 -41.781 -13.375 1 47.03 21 MET B CA 1
ATOM 1010 C C . MET B 1 21 ? 5.469 -41.969 -14.875 1 47.03 21 MET B C 1
ATOM 1012 O O . MET B 1 21 ? 5.285 -43.062 -15.391 1 47.03 21 MET B O 1
ATOM 1016 N N . TYR B 1 22 ? 5.574 -40.75 -15.461 1 48.75 22 TYR B N 1
ATOM 1017 C CA . TYR B 1 22 ? 5.535 -40.875 -16.906 1 48.75 22 TYR B CA 1
ATOM 1018 C C . TYR B 1 22 ? 6.934 -40.781 -17.5 1 48.75 22 TYR B C 1
ATOM 1020 O O . TYR B 1 22 ? 7.156 -41.219 -18.641 1 48.75 22 TYR B O 1
ATOM 1028 N N . GLY B 1 23 ? 7.852 -41.156 -17.422 1 48 23 GLY B N 1
ATOM 1029 C CA . GLY B 1 23 ? 9.234 -41.281 -17.859 1 48 23 GLY B CA 1
ATOM 1030 C C . GLY B 1 23 ? 9.938 -39.969 -18.031 1 48 23 GLY B C 1
ATOM 1031 O O . GLY B 1 23 ? 9.32 -38.906 -17.922 1 48 23 GLY B O 1
ATOM 1032 N N . LYS B 1 24 ? 11.344 -39.781 -17.969 1 49.56 24 LYS B N 1
ATOM 1033 C CA . LYS B 1 24 ? 12.516 -38.906 -17.906 1 49.56 24 LYS B CA 1
ATOM 1034 C C . LYS B 1 24 ? 12.438 -37.812 -18.984 1 49.56 24 LYS B C 1
ATOM 1036 O O . LYS B 1 24 ? 13.359 -37.688 -19.797 1 49.56 24 LYS B O 1
ATOM 1041 N N . TYR B 1 25 ? 11.242 -37.5 -19.594 1 44.28 25 TYR B N 1
ATOM 1042 C CA . TYR B 1 25 ? 11.531 -36.562 -20.672 1 44.28 25 TYR B CA 1
ATOM 1043 C C . TYR B 1 25 ? 11.945 -35.219 -20.141 1 44.28 25 TYR B C 1
ATOM 1045 O O . TYR B 1 25 ? 11.195 -34.594 -19.375 1 44.28 25 TYR B O 1
ATOM 1053 N N . THR B 1 26 ? 13.25 -34.938 -20.016 1 46.09 26 THR B N 1
ATOM 1054 C CA . THR B 1 26 ? 14 -33.75 -19.609 1 46.09 26 THR B CA 1
ATOM 1055 C C . THR B 1 26 ? 13.328 -32.469 -20.094 1 46.09 26 THR B C 1
ATOM 1057 O O . THR B 1 26 ? 13.258 -31.484 -19.375 1 46.09 26 THR B O 1
ATOM 1060 N N . ASP B 1 27 ? 12.945 -32.562 -21.422 1 49.84 27 ASP B N 1
ATOM 1061 C CA . ASP B 1 27 ? 12.414 -31.344 -22.031 1 49.84 27 ASP B CA 1
ATOM 1062 C C . ASP B 1 27 ? 11.117 -30.906 -21.359 1 49.84 27 ASP B C 1
ATOM 1064 O O . ASP B 1 27 ? 10.828 -29.703 -21.266 1 49.84 27 ASP B O 1
ATOM 1068 N N . PHE B 1 28 ? 10.461 -31.859 -20.766 1 49.16 28 PHE B N 1
ATOM 1069 C CA . PHE B 1 28 ? 9.203 -31.562 -20.078 1 49.16 28 PHE B CA 1
ATOM 1070 C C . PHE B 1 28 ? 9.453 -30.688 -18.859 1 49.16 28 PHE B C 1
ATOM 1072 O O . PHE B 1 28 ? 8.711 -29.734 -18.609 1 49.16 28 PHE B O 1
ATOM 1079 N N . ASP B 1 29 ? 10.578 -31.016 -18.25 1 50.66 29 ASP B N 1
ATOM 1080 C CA . ASP B 1 29 ? 10.906 -30.266 -17.047 1 50.66 29 ASP B CA 1
ATOM 1081 C C . ASP B 1 29 ? 11.086 -28.781 -17.359 1 50.66 29 ASP B C 1
ATOM 1083 O O . ASP B 1 29 ? 10.594 -27.922 -16.625 1 50.66 29 ASP B O 1
ATOM 1087 N N . GLU B 1 30 ? 11.891 -28.609 -18.406 1 52.41 30 GLU B N 1
ATOM 1088 C CA . GLU B 1 30 ? 12.164 -27.219 -18.75 1 52.41 30 GLU B CA 1
ATOM 1089 C C . GLU B 1 30 ? 10.891 -26.5 -19.188 1 52.41 30 GLU B C 1
ATOM 1091 O O . GLU B 1 30 ? 10.688 -25.328 -18.844 1 52.41 30 GLU B O 1
ATOM 1096 N N . GLU B 1 31 ? 10.008 -27.281 -19.906 1 50.16 31 GLU B N 1
ATOM 1097 C CA . GLU B 1 31 ? 8.773 -26.672 -20.375 1 50.16 31 GLU B CA 1
ATOM 1098 C C . GLU B 1 31 ? 7.836 -26.344 -19.219 1 50.16 31 GLU B C 1
ATOM 1100 O O . GLU B 1 31 ? 7.215 -25.281 -19.188 1 50.16 31 GLU B O 1
ATOM 1105 N N . VAL B 1 32 ? 7.809 -27.266 -18.266 1 52.16 32 VAL B N 1
ATOM 1106 C CA . VAL B 1 32 ? 6.992 -27.016 -17.078 1 52.16 32 VAL B CA 1
ATOM 1107 C C . VAL B 1 32 ? 7.551 -25.828 -16.312 1 52.16 32 VAL B C 1
ATOM 1109 O O . VAL B 1 32 ? 6.797 -24.953 -15.867 1 52.16 32 VAL B O 1
ATOM 1112 N N . LYS B 1 33 ? 8.828 -25.844 -16.141 1 51.81 33 LYS B N 1
ATOM 1113 C CA . LYS B 1 33 ? 9.477 -24.734 -15.445 1 51.81 33 LYS B CA 1
ATOM 1114 C C . LYS B 1 33 ? 9.148 -23.406 -16.109 1 51.81 33 LYS B C 1
ATOM 1116 O O . LYS B 1 33 ? 8.867 -22.422 -15.43 1 51.81 33 LYS B O 1
ATOM 1121 N N . TYR B 1 34 ? 9.273 -23.531 -17.406 1 48.78 34 TYR B N 1
ATOM 1122 C CA . TYR B 1 34 ? 8.977 -22.312 -18.156 1 48.78 34 TYR B CA 1
ATOM 1123 C C . TYR B 1 34 ? 7.516 -21.922 -18 1 48.78 34 TYR B C 1
ATOM 1125 O O . TYR B 1 34 ? 7.203 -20.734 -17.844 1 48.78 34 TYR B O 1
ATOM 1133 N N . MET B 1 35 ? 6.707 -22.938 -18.016 1 50.75 35 MET B N 1
ATOM 1134 C CA . MET B 1 35 ? 5.281 -22.672 -17.875 1 50.75 35 MET B CA 1
ATOM 1135 C C . MET B 1 35 ? 4.965 -22.109 -16.484 1 50.75 35 MET B C 1
ATOM 1137 O O . MET B 1 35 ? 4.156 -21.188 -16.359 1 50.75 35 MET B O 1
ATOM 1141 N N . VAL B 1 36 ? 5.637 -22.703 -15.539 1 49.34 36 VAL B N 1
ATOM 1142 C CA . VAL B 1 36 ? 5.434 -22.234 -14.172 1 49.34 36 VAL B CA 1
ATOM 1143 C C . VAL B 1 36 ? 5.945 -20.797 -14.039 1 49.34 36 VAL B C 1
ATOM 1145 O O . VAL B 1 36 ? 5.301 -19.953 -13.414 1 49.34 36 VAL B O 1
ATOM 1148 N N . LYS B 1 37 ? 7.195 -20.734 -14.492 1 50.03 37 LYS B N 1
ATOM 1149 C CA . LYS B 1 37 ? 7.75 -19.391 -14.453 1 50.03 37 LYS B CA 1
ATOM 1150 C C . LYS B 1 37 ? 6.801 -18.391 -15.109 1 50.03 37 LYS B C 1
ATOM 1152 O O . LYS B 1 37 ? 6.645 -17.266 -14.617 1 50.03 37 LYS B O 1
ATOM 1157 N N . SER B 1 38 ? 6.332 -18.938 -16.188 1 43.72 38 SER B N 1
ATOM 1158 C CA . SER B 1 38 ? 5.414 -18.031 -16.891 1 43.72 38 SER B CA 1
ATOM 1159 C C . SER B 1 38 ? 4.109 -17.875 -16.125 1 43.72 38 SER B C 1
ATOM 1161 O O . SER B 1 38 ? 3.371 -16.906 -16.344 1 43.72 38 SER B 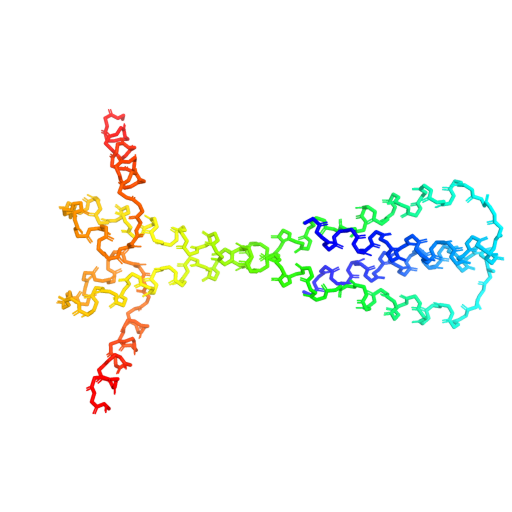O 1
ATOM 1163 N N . PHE B 1 39 ? 3.799 -19 -15.445 1 44.12 39 PHE B N 1
ATOM 1164 C CA . PHE B 1 39 ? 2.561 -19.031 -14.672 1 44.12 39 PHE B CA 1
ATOM 1165 C C . PHE B 1 39 ? 2.629 -18.031 -13.516 1 44.12 39 PHE B C 1
ATOM 1167 O O . PHE B 1 39 ? 1.609 -17.453 -13.125 1 44.12 39 PHE B O 1
ATOM 1174 N N . TYR B 1 40 ? 3.812 -18.141 -12.766 1 46.97 40 TYR B N 1
ATOM 1175 C CA . TYR B 1 40 ? 3.926 -17.109 -11.734 1 46.97 40 TYR B CA 1
ATOM 1176 C C . TYR B 1 40 ? 3.662 -15.727 -12.32 1 46.97 40 TYR B C 1
ATOM 1178 O O . TYR B 1 40 ? 4.426 -15.242 -13.156 1 46.97 40 TYR B O 1
ATOM 1186 N N . ASP B 1 41 ? 2.361 -15.516 -12.492 1 48.59 41 ASP B N 1
ATOM 1187 C CA . ASP B 1 41 ? 2.012 -14.258 -13.148 1 48.59 41 ASP B CA 1
ATOM 1188 C C . ASP B 1 41 ? 2.434 -13.062 -12.297 1 48.59 41 ASP B C 1
ATOM 1190 O O . ASP B 1 41 ? 1.882 -12.828 -11.219 1 48.59 41 ASP B O 1
ATOM 1194 N N . PRO B 1 42 ? 3.812 -12.773 -12.328 1 57.78 42 PRO B N 1
ATOM 1195 C CA . PRO B 1 42 ? 4.246 -11.461 -11.828 1 57.78 42 PRO B CA 1
ATOM 1196 C C . PRO B 1 42 ? 3.104 -10.453 -11.773 1 57.78 42 PRO B C 1
ATOM 1198 O O . PRO B 1 42 ? 3.127 -9.539 -10.945 1 57.78 42 PRO B O 1
ATOM 1201 N N . LYS B 1 43 ? 2.039 -10.867 -12.422 1 62.69 43 LYS B N 1
ATOM 1202 C CA . LYS B 1 43 ? 0.947 -9.898 -12.523 1 62.69 43 LYS B CA 1
ATOM 1203 C C . LYS B 1 43 ? 0.068 -9.93 -11.273 1 62.69 43 LYS B C 1
ATOM 1205 O O . LYS B 1 43 ? -0.509 -8.914 -10.891 1 62.69 43 LYS B O 1
ATOM 1210 N N . VAL B 1 44 ? -0.037 -11.172 -10.688 1 63.09 44 VAL B N 1
ATOM 1211 C CA . VAL B 1 44 ? -0.838 -11.289 -9.477 1 63.09 44 VAL B CA 1
ATOM 1212 C C . VAL B 1 44 ? -0.165 -10.531 -8.336 1 63.09 44 VAL B C 1
ATOM 1214 O O . VAL B 1 44 ? -0.826 -9.805 -7.59 1 63.09 44 VAL B O 1
ATOM 1217 N N . GLU B 1 45 ? 1.079 -10.859 -8.133 1 70.62 45 GLU B N 1
ATOM 1218 C CA . GLU B 1 45 ? 1.82 -10.102 -7.137 1 70.62 45 GLU B CA 1
ATOM 1219 C C . GLU B 1 45 ? 1.727 -8.602 -7.406 1 70.62 45 GLU B C 1
ATOM 1221 O O . GLU B 1 45 ? 1.509 -7.812 -6.484 1 70.62 45 GLU B O 1
ATOM 1226 N N . GLU B 1 46 ? 1.843 -8.211 -8.586 1 77.81 46 GLU B N 1
ATOM 1227 C CA . GLU B 1 46 ? 1.78 -6.801 -8.969 1 77.81 46 GLU B CA 1
ATOM 1228 C C . GLU B 1 46 ? 0.42 -6.199 -8.633 1 77.81 46 GLU B C 1
ATOM 1230 O O . GLU B 1 46 ? 0.34 -5.078 -8.133 1 77.81 46 GLU B O 1
ATOM 1235 N N . ARG B 1 47 ? -0.583 -6.941 -8.961 1 78.38 47 ARG B N 1
ATOM 1236 C CA . ARG B 1 47 ? -1.927 -6.488 -8.625 1 78.38 47 ARG B CA 1
ATOM 1237 C C . ARG B 1 47 ? -2.08 -6.316 -7.113 1 78.38 47 ARG B C 1
ATOM 1239 O O . ARG B 1 47 ? -2.652 -5.328 -6.648 1 78.38 47 ARG B O 1
ATOM 1246 N N . GLY B 1 48 ? -1.672 -7.324 -6.43 1 81.12 48 GLY B N 1
ATOM 1247 C CA . GLY B 1 48 ? -1.675 -7.215 -4.98 1 81.12 48 GLY B CA 1
ATOM 1248 C C . GLY B 1 48 ? -0.928 -5.996 -4.473 1 81.12 48 GLY B C 1
ATOM 1249 O O . GLY B 1 48 ? -1.419 -5.281 -3.596 1 81.12 48 GLY B O 1
ATOM 1250 N N . VAL B 1 49 ? 0.242 -5.875 -4.969 1 86.69 49 VAL B N 1
ATOM 1251 C CA . VAL B 1 49 ? 1.053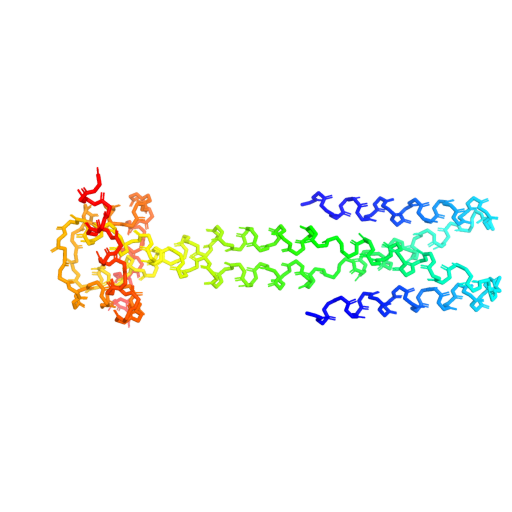 -4.719 -4.59 1 86.69 49 VAL B CA 1
ATOM 1252 C C . VAL B 1 49 ? 0.279 -3.434 -4.867 1 86.69 49 VAL B C 1
ATOM 1254 O O . VAL B 1 49 ? 0.22 -2.541 -4.02 1 86.69 49 VAL B O 1
ATOM 1257 N N . LYS B 1 50 ? -0.326 -3.271 -6.012 1 90.56 50 LYS B N 1
ATOM 1258 C CA . LYS B 1 50 ? -1.08 -2.076 -6.379 1 90.56 50 LYS B CA 1
ATOM 1259 C C . LYS B 1 50 ? -2.236 -1.839 -5.41 1 90.56 50 LYS B C 1
ATOM 1261 O O . LYS B 1 50 ? -2.424 -0.723 -4.918 1 90.56 50 LYS B O 1
ATOM 1266 N N . LYS B 1 51 ? -2.959 -2.887 -5.18 1 89.31 51 LYS B N 1
ATOM 1267 C CA . LYS B 1 51 ? -4.039 -2.801 -4.203 1 89.31 51 LYS B CA 1
ATOM 1268 C C . LYS B 1 51 ? -3.514 -2.385 -2.832 1 89.31 51 LYS B C 1
ATOM 1270 O O . LYS B 1 51 ? -4.109 -1.541 -2.16 1 89.31 51 LYS B O 1
ATOM 1275 N N . GLY B 1 52 ? -2.5 -2.988 -2.432 1 93.75 52 GLY B N 1
ATOM 1276 C CA . GLY B 1 52 ? -1.868 -2.666 -1.162 1 93.75 52 GLY B CA 1
ATOM 1277 C C . GLY B 1 52 ? -1.423 -1.219 -1.067 1 93.75 52 GLY B C 1
ATOM 1278 O O . GLY B 1 52 ? -1.604 -0.574 -0.032 1 93.75 52 GLY B O 1
ATOM 1279 N N . ILE B 1 53 ? -0.848 -0.781 -2.088 1 95.62 53 ILE B N 1
ATOM 1280 C CA . ILE B 1 53 ? -0.386 0.602 -2.119 1 95.62 53 ILE B CA 1
ATOM 1281 C C . ILE B 1 53 ? -1.566 1.546 -1.901 1 95.62 53 ILE B C 1
ATOM 1283 O O . ILE B 1 53 ? -1.489 2.469 -1.087 1 95.62 53 ILE B O 1
ATOM 1287 N N . GLU B 1 54 ? -2.668 1.351 -2.578 1 95.06 54 GLU B N 1
ATOM 1288 C CA . GLU B 1 54 ? -3.85 2.193 -2.432 1 95.06 54 GLU B CA 1
ATOM 1289 C C . GLU B 1 54 ? -4.367 2.178 -0.997 1 95.06 54 GLU B C 1
ATOM 1291 O O . GLU B 1 54 ? -4.633 3.232 -0.415 1 95.06 54 GLU B O 1
ATOM 1296 N N . LYS B 1 55 ? -4.449 1.028 -0.519 1 94.69 55 LYS B N 1
ATOM 1297 C CA . LYS B 1 55 ? -4.875 0.89 0.87 1 94.69 55 LYS B CA 1
ATOM 1298 C C . LYS B 1 55 ? -3.889 1.562 1.82 1 94.69 55 LYS B C 1
ATOM 1300 O O . LYS B 1 55 ? -4.293 2.219 2.781 1 94.69 55 LYS B O 1
ATOM 1305 N N . GLY B 1 56 ? -2.652 1.402 1.563 1 96.75 56 GLY B N 1
ATOM 1306 C CA . GLY B 1 56 ? -1.596 1.971 2.387 1 96.75 56 GLY B CA 1
ATOM 1307 C C . GLY B 1 56 ? -1.593 3.488 2.391 1 96.75 56 GLY B C 1
ATOM 1308 O O . GLY B 1 56 ? -1.369 4.109 3.43 1 96.75 56 GLY B O 1
ATOM 1309 N N . ILE B 1 57 ? -1.79 4.012 1.265 1 97.06 57 ILE B N 1
ATOM 1310 C CA . ILE B 1 57 ? -1.84 5.465 1.162 1 97.06 57 ILE B CA 1
ATOM 1311 C C . ILE B 1 57 ? -2.926 6.012 2.086 1 97.06 57 ILE B C 1
ATOM 1313 O O . ILE B 1 57 ? -2.676 6.926 2.875 1 97.06 57 ILE B O 1
ATOM 1317 N N . GLU B 1 58 ? -4.086 5.438 2.002 1 97 58 GLU B N 1
ATOM 1318 C CA . GLU B 1 58 ? -5.176 5.879 2.869 1 97 58 GLU B CA 1
ATOM 1319 C C . GLU B 1 58 ? -4.816 5.695 4.34 1 97 58 GLU B C 1
ATOM 1321 O O . GLU B 1 58 ? -5.059 6.586 5.16 1 97 58 GLU B O 1
ATOM 1326 N N . LYS B 1 59 ? -4.215 4.602 4.633 1 97.12 59 LYS B N 1
ATOM 1327 C CA . LYS B 1 59 ? -3.809 4.332 6.012 1 97.12 59 LYS B CA 1
ATOM 1328 C C . LYS B 1 59 ? -2.783 5.355 6.492 1 97.12 59 LYS B C 1
ATOM 1330 O O . LYS B 1 59 ? -2.857 5.824 7.629 1 97.12 59 LYS B O 1
ATOM 1335 N N . GLY B 1 60 ? -1.803 5.723 5.695 1 97.75 60 GLY B N 1
ATOM 1336 C CA . GLY B 1 60 ? -0.826 6.742 6.039 1 97.75 60 GLY B CA 1
ATOM 1337 C C . GLY B 1 60 ? -1.451 8.094 6.324 1 97.75 60 GLY B C 1
ATOM 1338 O O . GLY B 1 60 ? -1.073 8.766 7.285 1 97.75 60 GLY B O 1
ATOM 1339 N N . LYS B 1 61 ? -2.389 8.43 5.508 1 98.38 61 LYS B N 1
ATOM 1340 C CA . LYS B 1 61 ? -3.104 9.695 5.703 1 98.38 61 LYS B CA 1
ATOM 1341 C C . LYS B 1 61 ? -3.904 9.672 7.004 1 98.38 61 LYS B C 1
ATOM 1343 O O . LYS B 1 61 ? -3.949 10.672 7.727 1 98.38 61 LYS B O 1
ATOM 1348 N N . ILE B 1 62 ? -4.488 8.523 7.254 1 98.38 62 ILE B N 1
ATOM 1349 C CA . ILE B 1 62 ? -5.266 8.367 8.477 1 98.38 62 ILE B CA 1
ATOM 1350 C C . ILE B 1 62 ? -4.348 8.461 9.695 1 98.38 62 ILE B C 1
ATOM 1352 O O . ILE B 1 62 ? -4.664 9.148 10.664 1 98.38 62 ILE B O 1
ATOM 1356 N N . GLU B 1 63 ? -3.219 7.785 9.656 1 98 63 GLU B N 1
ATOM 1357 C CA . GLU B 1 63 ? -2.27 7.84 10.766 1 98 63 GLU B CA 1
ATOM 1358 C C . GLU B 1 63 ? -1.825 9.273 11.039 1 98 63 GLU B C 1
ATOM 1360 O O . GLU B 1 63 ? -1.729 9.688 12.195 1 98 63 GLU B O 1
ATOM 1365 N N . THR B 1 64 ? -1.578 10.047 9.992 1 98.75 64 THR B N 1
ATOM 1366 C CA . THR B 1 64 ? -1.181 11.445 10.141 1 98.75 64 THR B CA 1
ATOM 1367 C C . THR B 1 64 ? -2.326 12.273 10.711 1 98.75 64 THR B C 1
ATOM 1369 O O . THR B 1 64 ? -2.121 13.094 11.609 1 98.75 64 THR B O 1
ATOM 1372 N N . ALA B 1 65 ? -3.527 12.016 10.227 1 98.5 65 ALA B N 1
ATOM 1373 C CA . ALA B 1 65 ? -4.711 12.727 10.711 1 98.5 65 ALA B CA 1
ATOM 1374 C C . ALA B 1 65 ? -4.914 12.5 12.203 1 98.5 65 ALA B C 1
ATOM 1376 O O . ALA B 1 65 ? -5.227 13.438 12.945 1 98.5 65 ALA B O 1
ATOM 1377 N N . VAL B 1 66 ? -4.676 11.305 12.641 1 98.25 66 VAL B N 1
ATOM 1378 C CA . VAL B 1 66 ? -4.863 10.945 14.039 1 98.25 66 VAL B CA 1
ATOM 1379 C C . VAL B 1 66 ? -3.914 11.758 14.914 1 98.25 66 VAL B C 1
ATOM 1381 O O . VAL B 1 66 ? -4.316 12.289 15.953 1 98.25 66 VAL B O 1
ATOM 1384 N N . GLU B 1 67 ? -2.684 11.922 14.484 1 97.62 67 GLU B N 1
ATOM 1385 C CA . GLU B 1 67 ? -1.724 12.727 15.234 1 97.62 67 GLU B CA 1
ATOM 1386 C C . GLU B 1 67 ? -2.148 14.188 15.289 1 97.62 67 GLU B C 1
ATOM 1388 O O . GLU B 1 67 ? -2.057 14.836 16.328 1 97.62 67 GLU B O 1
ATOM 1393 N N . MET B 1 68 ? -2.658 14.641 14.219 1 98.12 68 MET B N 1
ATOM 1394 C CA . MET B 1 68 ? -3.084 16.031 14.148 1 98.12 68 MET B CA 1
ATOM 1395 C C . MET B 1 68 ? -4.285 16.281 15.055 1 98.12 68 MET B C 1
ATOM 1397 O O . MET B 1 68 ? -4.367 17.328 15.711 1 98.12 68 MET B O 1
ATOM 1401 N N . ILE B 1 69 ? -5.172 15.344 15.117 1 97.88 69 ILE B N 1
ATOM 1402 C CA . ILE B 1 69 ? -6.355 15.453 15.961 1 97.88 69 ILE B CA 1
ATOM 1403 C C . ILE B 1 69 ? -5.941 15.492 17.438 1 97.88 69 ILE B C 1
ATOM 1405 O O . ILE B 1 69 ? -6.414 16.344 18.188 1 97.88 69 ILE B O 1
ATOM 1409 N N . LYS B 1 70 ? -5.043 14.672 17.719 1 96.75 70 LYS B N 1
ATOM 1410 C CA . LYS B 1 70 ? -4.57 14.602 19.109 1 96.75 70 LYS B CA 1
ATOM 1411 C C . LYS B 1 70 ? -3.904 15.914 19.516 1 96.75 70 LYS B C 1
ATOM 1413 O O . LYS B 1 70 ? -3.965 16.297 20.688 1 96.75 70 LYS B O 1
ATOM 1418 N N . GLU B 1 71 ? -3.352 16.531 18.547 1 96 71 GLU B N 1
ATOM 1419 C CA . GLU B 1 71 ? -2.646 17.781 18.812 1 96 71 GLU B CA 1
ATOM 1420 C C . GLU B 1 71 ? -3.592 18.984 18.734 1 96 71 GLU B C 1
ATOM 1422 O O . GLU B 1 71 ? -3.172 20.125 18.906 1 96 71 GLU B O 1
ATOM 1427 N N . GLY B 1 72 ? -4.77 18.719 18.297 1 96.5 72 GLY B N 1
ATOM 1428 C CA . GLY B 1 72 ? -5.777 19.766 18.359 1 96.5 72 GLY B CA 1
ATOM 1429 C C . GLY B 1 72 ? -5.848 20.594 17.094 1 96.5 72 GLY B C 1
ATOM 1430 O O . GLY B 1 72 ? -6.285 21.75 17.125 1 96.5 72 GLY B O 1
ATOM 1431 N N . GLU B 1 73 ? -5.359 20.031 16.078 1 97.12 73 GLU B N 1
ATOM 1432 C CA . GLU B 1 73 ? -5.465 20.781 14.82 1 97.12 73 GLU B CA 1
ATOM 1433 C C . GLU B 1 73 ? -6.918 20.891 14.367 1 97.12 73 GLU B C 1
ATOM 1435 O O . GLU B 1 73 ? -7.691 19.938 14.508 1 97.12 73 GLU B O 1
ATOM 1440 N N . PRO B 1 74 ? -7.23 22.047 13.734 1 96.94 74 PRO B N 1
ATOM 1441 C CA . PRO B 1 74 ? -8.609 22.219 13.266 1 96.94 74 PRO B CA 1
ATOM 1442 C C . PRO B 1 74 ? -8.953 21.281 12.109 1 96.94 74 PRO B C 1
ATOM 1444 O O . PRO B 1 74 ? -8.078 20.938 11.305 1 96.94 74 PRO B O 1
ATOM 1447 N N . LEU B 1 75 ? -10.258 20.938 11.938 1 97.62 75 LEU B N 1
ATOM 1448 C CA . LEU B 1 75 ? -10.789 20.016 10.938 1 97.62 75 LEU B CA 1
ATOM 1449 C C . LEU B 1 75 ? -10.391 20.453 9.531 1 97.62 75 LEU B C 1
ATOM 1451 O O . LEU B 1 75 ? -9.977 19.625 8.719 1 97.62 75 LEU B O 1
ATOM 1455 N N . GLU B 1 76 ? -10.531 21.719 9.25 1 97.44 76 GLU B N 1
ATOM 1456 C CA . GLU B 1 76 ? -10.258 22.25 7.922 1 97.44 76 GLU B CA 1
ATOM 1457 C C . GLU B 1 76 ? -8.797 22.016 7.531 1 97.44 76 GLU B C 1
ATOM 1459 O O . GLU B 1 76 ? -8.5 21.719 6.375 1 97.44 76 GLU B O 1
ATOM 1464 N N . LYS B 1 77 ? -7.938 22.156 8.469 1 97.38 77 LYS B N 1
ATOM 1465 C CA . LYS B 1 77 ? -6.512 21.938 8.227 1 97.38 77 LYS B CA 1
ATOM 1466 C C . LYS B 1 77 ? -6.203 20.469 7.969 1 97.38 77 LYS B C 1
ATOM 1468 O O . LYS B 1 77 ? -5.449 20.141 7.055 1 97.38 77 LYS B O 1
ATOM 1473 N N . ILE B 1 78 ? -6.758 19.641 8.75 1 98.56 78 ILE B N 1
ATOM 1474 C CA . ILE B 1 78 ? -6.57 18.203 8.602 1 98.56 78 ILE B CA 1
ATOM 1475 C C . ILE B 1 78 ? -7.062 17.766 7.227 1 98.56 78 ILE B C 1
ATOM 1477 O O . ILE B 1 78 ? -6.379 17.016 6.527 1 98.56 78 ILE B O 1
ATOM 1481 N N . LYS B 1 79 ? -8.211 18.219 6.855 1 98.5 79 LYS B N 1
ATOM 1482 C CA . LYS B 1 79 ? -8.773 17.906 5.547 1 98.5 79 LYS B CA 1
ATOM 1483 C C . LYS B 1 79 ? -7.867 18.391 4.422 1 98.5 79 LYS B C 1
ATOM 1485 O O . LYS B 1 79 ? -7.633 17.672 3.451 1 98.5 79 LYS B O 1
ATOM 1490 N N . LYS B 1 80 ? -7.383 19.562 4.621 1 97.88 80 LYS B N 1
ATOM 1491 C CA . LYS B 1 80 ? -6.539 20.172 3.602 1 97.88 80 LYS B CA 1
ATOM 1492 C C . LYS B 1 80 ? -5.258 19.375 3.395 1 97.88 80 LYS B C 1
ATOM 1494 O O . LYS B 1 80 ? -4.848 19.125 2.258 1 97.88 80 LYS B O 1
ATOM 1499 N N . TYR B 1 81 ? -4.617 19.016 4.453 1 98.38 81 TYR B N 1
ATOM 1500 C CA . TYR B 1 81 ? -3.314 18.359 4.363 1 98.38 81 TYR B CA 1
ATOM 1501 C C . TYR B 1 81 ? -3.463 16.906 3.936 1 98.38 81 TYR B C 1
ATOM 1503 O O . TYR B 1 81 ? -2.686 16.422 3.111 1 98.38 81 TYR B O 1
ATOM 1511 N N . THR B 1 82 ? -4.457 16.219 4.492 1 98.56 82 THR B N 1
ATOM 1512 C CA . THR B 1 82 ? -4.559 14.773 4.285 1 98.56 82 THR B CA 1
ATOM 1513 C C . THR B 1 82 ? -5.4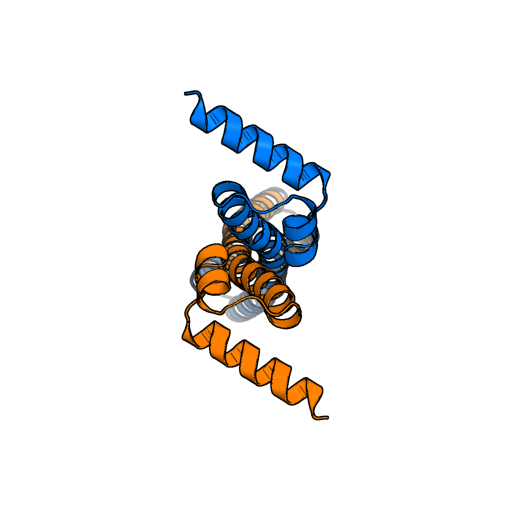34 14.461 3.076 1 98.56 82 THR B C 1
ATOM 1515 O O . THR B 1 82 ? -5.375 13.359 2.529 1 98.56 82 THR B O 1
ATOM 1518 N N . LYS B 1 83 ? -6.301 15.336 2.701 1 97.75 83 LYS B N 1
ATOM 1519 C CA . LYS B 1 83 ? -7.262 15.195 1.608 1 97.75 83 LYS B CA 1
ATOM 1520 C C . LYS B 1 83 ? -8.234 14.047 1.878 1 97.75 83 LYS B C 1
ATOM 1522 O O . LYS B 1 83 ? -8.82 13.492 0.947 1 97.75 83 LYS B O 1
ATOM 1527 N N . LEU B 1 84 ? -8.367 13.719 3.104 1 98 84 LEU B N 1
ATOM 1528 C CA . LEU B 1 84 ? -9.367 12.742 3.512 1 98 84 LEU B CA 1
ATOM 1529 C C . LEU B 1 84 ? -10.766 13.336 3.451 1 98 84 LEU B C 1
ATOM 1531 O O . LEU B 1 84 ? -10.938 14.547 3.598 1 98 84 LEU B O 1
ATOM 1535 N N . ASP B 1 85 ? -11.75 12.391 3.189 1 97.19 85 ASP B N 1
ATOM 1536 C CA . ASP B 1 85 ? -13.156 12.789 3.266 1 97.19 85 ASP B CA 1
ATOM 1537 C C . ASP B 1 85 ? -13.492 13.344 4.648 1 97.19 85 ASP B C 1
ATOM 1539 O O . ASP B 1 85 ? -13.07 12.789 5.664 1 97.19 85 ASP B O 1
ATOM 1543 N N . GLU B 1 86 ? -14.227 14.422 4.652 1 97.56 86 GLU B N 1
ATOM 1544 C CA . GLU B 1 86 ? -14.602 15.086 5.902 1 97.56 86 GLU B CA 1
ATOM 1545 C C . GLU B 1 86 ? -15.273 14.109 6.863 1 97.56 86 GLU B C 1
ATOM 1547 O O . GLU B 1 86 ? -15.008 14.133 8.07 1 97.56 86 GLU B O 1
ATOM 1552 N N . ASN B 1 87 ? -16.109 13.258 6.297 1 97.44 87 ASN B N 1
ATOM 1553 C CA . ASN B 1 87 ? -16.812 12.297 7.141 1 97.44 87 ASN B CA 1
ATOM 1554 C C . ASN B 1 87 ? -15.852 11.32 7.809 1 97.44 87 ASN B C 1
ATOM 1556 O O . ASN B 1 87 ? -16.047 10.953 8.969 1 97.44 87 ASN B O 1
ATOM 1560 N N . LYS B 1 88 ? -14.953 10.984 7.191 1 97.31 88 LYS B N 1
ATOM 1561 C CA . LYS B 1 88 ? -13.953 10.078 7.738 1 97.31 88 LYS B CA 1
ATOM 1562 C C . LYS B 1 88 ? -13.195 10.727 8.891 1 97.31 88 LYS B C 1
ATOM 1564 O O . LYS B 1 88 ? -12.945 10.086 9.914 1 97.31 88 LYS B O 1
ATOM 1569 N N . ILE B 1 89 ? -12.859 12.008 8.766 1 98.31 89 ILE B N 1
ATOM 1570 C CA . ILE B 1 89 ? -12.141 12.727 9.805 1 98.31 89 ILE B CA 1
ATOM 1571 C C . ILE B 1 89 ? -13.031 12.852 11.047 1 98.31 89 ILE B C 1
ATOM 1573 O O . ILE B 1 89 ? -12.562 12.648 12.172 1 98.31 89 ILE B O 1
ATOM 1577 N N . LEU B 1 90 ? -14.266 13.102 10.766 1 97.56 90 LEU B N 1
ATOM 1578 C CA . LEU B 1 90 ? -15.203 13.242 11.875 1 97.56 90 LEU B CA 1
ATOM 1579 C C . LEU B 1 90 ? -15.352 11.922 12.625 1 97.56 90 LEU B C 1
ATOM 1581 O O . LEU B 1 90 ? -15.453 11.914 13.859 1 97.56 90 LEU B O 1
ATOM 1585 N N . GLU B 1 91 ? -15.398 10.898 11.898 1 97.56 91 GLU B N 1
ATOM 1586 C CA . GLU B 1 91 ? -15.461 9.586 12.523 1 97.56 91 GLU B CA 1
ATOM 1587 C C . GLU B 1 91 ? -14.234 9.328 13.398 1 97.56 91 GLU B C 1
ATOM 1589 O O . GLU B 1 91 ? -14.344 8.75 14.484 1 97.56 91 GLU B O 1
ATOM 1594 N N . LEU B 1 92 ? -13.109 9.719 12.953 1 97 92 LEU B N 1
ATOM 1595 C CA . LEU B 1 92 ? -11.867 9.547 13.695 1 97 92 LEU B CA 1
ATOM 1596 C C . LEU B 1 92 ? -11.891 10.367 14.984 1 97 92 LEU B C 1
ATOM 1598 O O . LEU B 1 92 ? -11.453 9.891 16.031 1 97 92 LEU B O 1
ATOM 1602 N N . ILE B 1 93 ? -12.391 11.531 14.852 1 96.94 93 ILE B N 1
ATOM 1603 C CA . ILE B 1 93 ? -12.484 12.398 16.016 1 96.94 93 ILE B CA 1
ATOM 1604 C C . ILE B 1 93 ? -13.367 11.75 17.078 1 96.94 93 ILE B C 1
ATOM 1606 O O . ILE B 1 93 ? -13 11.703 18.25 1 96.94 93 ILE B O 1
ATOM 1610 N N . LYS B 1 94 ? -14.445 11.227 16.609 1 95.81 94 LYS B N 1
ATOM 1611 C CA . LYS B 1 94 ? -15.367 10.578 17.531 1 95.81 94 LYS B CA 1
ATOM 1612 C C . LYS B 1 94 ? -14.719 9.367 18.203 1 95.81 94 LYS B C 1
ATOM 1614 O O . LYS B 1 94 ? -14.898 9.148 19.391 1 95.81 94 LYS B O 1
ATOM 1619 N N . LYS B 1 95 ? -14.07 8.672 17.484 1 95.19 95 LYS B N 1
ATOM 1620 C CA . LYS B 1 95 ? -13.406 7.477 18 1 95.19 95 LYS B CA 1
ATOM 1621 C C . LYS B 1 95 ? -12.367 7.836 19.062 1 95.19 95 LYS B C 1
ATOM 1623 O O . LYS B 1 95 ? -12.273 7.172 20.094 1 95.19 95 LYS B O 1
ATOM 1628 N N . ILE B 1 96 ? -11.625 8.883 18.797 1 93 96 ILE B N 1
ATOM 1629 C CA . ILE B 1 96 ? -10.555 9.32 19.703 1 93 96 ILE B CA 1
ATOM 1630 C C . ILE B 1 96 ? -11.164 9.883 20.984 1 93 96 ILE B C 1
ATOM 1632 O O . ILE B 1 96 ? -10.648 9.641 22.078 1 93 96 ILE B O 1
ATOM 1636 N N . GLU B 1 97 ? -12.227 10.539 20.797 1 91.06 97 GLU B N 1
ATOM 1637 C CA . GLU B 1 97 ? -12.906 11.102 21.953 1 91.06 97 GLU B CA 1
ATOM 1638 C C . GLU B 1 97 ? -13.477 10 22.844 1 91.06 97 GLU B C 1
ATOM 1640 O O . GLU B 1 97 ? -13.422 10.094 24.078 1 91.06 97 GLU B O 1
ATOM 1645 N N . ASN B 1 98 ? -13.914 8.938 22.219 1 90.19 98 ASN B N 1
ATOM 1646 C CA . ASN B 1 98 ? -14.477 7.824 22.969 1 90.19 98 ASN B CA 1
ATOM 1647 C C . ASN B 1 98 ? -13.391 7.039 23.703 1 90.19 98 ASN B C 1
ATOM 1649 O O . ASN B 1 98 ? -13.648 6.434 24.734 1 90.19 98 ASN B O 1
ATOM 1653 N N . GLU B 1 99 ? -12.289 7.074 23.188 1 84.5 99 GLU B N 1
ATOM 1654 C CA . GLU B 1 99 ? -11.172 6.379 23.828 1 84.5 99 GLU B CA 1
ATOM 1655 C C . GLU B 1 99 ? -10.648 7.156 25.031 1 84.5 99 GLU B C 1
ATOM 1657 O O . GLU B 1 99 ? -10.078 6.566 25.953 1 84.5 99 GLU B O 1
ATOM 1662 N N . LYS B 1 100 ? -10.742 8.438 25 1 78.12 100 LYS B N 1
ATOM 1663 C CA . LYS B 1 100 ? -10.32 9.258 26.125 1 78.12 100 LYS B CA 1
ATOM 1664 C C . LYS B 1 100 ? -11.266 9.109 27.312 1 78.12 100 LYS B C 1
ATOM 1666 O O . LYS B 1 100 ? -10.859 9.289 28.469 1 78.12 100 LYS B O 1
ATOM 1671 N N . VAL B 1 101 ? -12.531 8.734 27.203 1 75.12 101 VAL B N 1
ATOM 1672 C CA . VAL B 1 101 ? -13.5 8.617 28.281 1 75.12 101 VAL B CA 1
ATOM 1673 C C . VAL B 1 101 ? -13.383 7.234 28.938 1 75.12 101 VAL B C 1
ATOM 1675 O O . VAL B 1 101 ? -13.758 7.051 30.094 1 75.12 101 VAL B O 1
ATOM 1678 N N . GLN B 1 102 ? -12.773 6.23 28.359 1 65.12 102 GLN B N 1
ATOM 1679 C CA . GLN B 1 102 ? -12.625 4.949 29.031 1 65.12 102 GLN B CA 1
ATOM 1680 C C . GLN B 1 102 ? -11.328 4.906 29.844 1 65.12 102 GLN B C 1
ATOM 1682 O O . GLN B 1 102 ? -11.305 4.363 30.953 1 65.12 102 GLN B O 1
#

Radius of gyration: 25.23 Å; Cα contacts (8 Å, |Δ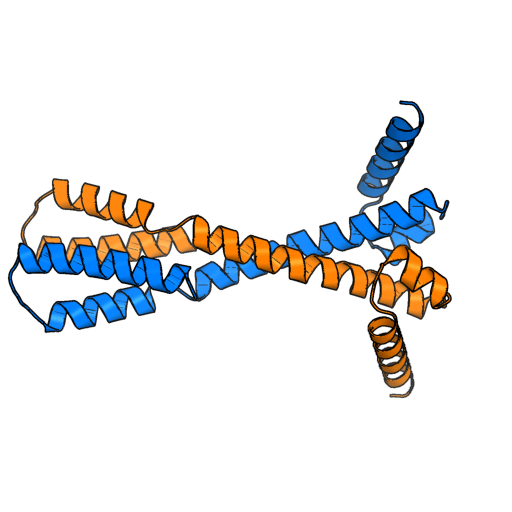i|>4): 200; chains: 2; bounding box: 33×70×54 Å